Protein AF-A0A537J8B3-F1 (afdb_monomer_lite)

Sequence (345 aa):
MGVGHKLATEMIHRERGYGVILTPDLMMSDGSIAALERYARAGHRVVLSAALRFGEEPLFEHLAAVGIIRQGERLSQAGRPLAVTGRQMVAAGIRSFHSETQRYGWDSSSFTDFPAACWWQVPGEDGIVVHSLSWSPVLVDYAAVGRHDTSTLETWTLDADYIYRNFGNDTGVHVVTDSDEIMLVSWAPLSDRRQRLSRNYLKTLPGVGGWVKGAILRGAVTTGTFDPLKRRIFFLPVRWHSRDLTPAWGETERRAARTLRRYLGDLAPGEAVVGGVRRGGGFGLAALAAFGRIWIVAADLLAHADRVTLRLAQVLRGDRAAAGRLWRRLRTVVKTIRGAEIKGA

Foldseek 3Di:
DDPVVLVVLVVCLVVQHKDFDDDPQKDKAPCQVVLLVVLVVVVQQWEKEADFAFAPVQLVVLCCVLVQDPVPDPCVVVVDDRHHALLRSLLSGVRGGQQLRLLQELQALNNDLADQKHWYDLPPFSKIKIQGLQIRGRIHRSNQQPDQDCVCVVQHDCSACRCCVRQNLDPSYHYAQESRSMDMYGYDHSPPVPDDSDGDVQLNDPPRVLLLSLLLHLLNLLLQRHDLNSLARSLRIHMRHNDDDDVSVVVNNVVVNVSCCVQPVVSYDDDDDPDDDPPPDPVVNVVSNLSSLVSSLVVVCVVCVVVVVVLVVCVVVPPPVSVVVVVVVVVSSVSSSVSHHPPRD

pLDDT: mean 88.9, std 12.29, range [33.19, 98.75]

Radius of gyration: 21.13 Å; chains: 1; bounding box: 59×55×53 Å

Secondary structure (DSSP, 8-state):
--HHHHHHHHHHHHTT-EE----SSEEE-TTHHHHHHHHHHTT-SEEEEE--EEEHHHHHHHHHHTTSS-TT--HHHH-------HHHHHHHHTTSB-HHHHTTBTT-TT--SS-SEEEEEPTTSSEEEEEES-EEEEEEETTS-SS---THHHHS-TTTHHHHHHHTT-TTEEE--BTTT--EEEEE-TTTTPPP----HHHHSTTHHHHHHHHHHHHHHTSS-S-HHHHHHTTS-EEEESSPPPHHHHHHHHHHHHHHHHHHTTTSPSS--SS------HHHHHHHHHHHHHHHHHHHHHHTHHHHHHHHHHHHTT-HHHHHHHHHHHHHHHHHHHT------

Organism: NCBI:txid2569760

Structure (mmCIF, N/CA/C/O backbone):
data_AF-A0A537J8B3-F1
#
_entry.id   AF-A0A537J8B3-F1
#
loop_
_atom_site.group_PDB
_atom_site.id
_atom_site.type_symbol
_atom_site.label_atom_id
_atom_site.label_alt_id
_atom_site.label_comp_id
_atom_site.label_asym_id
_atom_site.label_entity_id
_atom_site.label_seq_id
_atom_site.pdbx_PDB_ins_code
_atom_site.Cartn_x
_atom_site.Cartn_y
_atom_site.Cartn_z
_atom_site.occupancy
_atom_site.B_iso_or_equiv
_atom_site.auth_seq_id
_atom_site.auth_comp_id
_atom_site.auth_asym_id
_atom_site.auth_atom_id
_atom_site.pdbx_PDB_model_num
ATOM 1 N N . MET A 1 1 ? 9.373 -12.741 -2.108 1.00 61.88 1 MET A N 1
ATOM 2 C CA . MET A 1 1 ? 8.814 -13.628 -1.060 1.00 61.88 1 MET A CA 1
ATOM 3 C C . MET A 1 1 ? 9.495 -14.983 -1.153 1.00 61.88 1 MET A C 1
ATOM 5 O O . MET A 1 1 ? 10.206 -15.207 -2.121 1.00 61.88 1 MET A O 1
ATOM 9 N N . GLY A 1 2 ? 9.383 -15.830 -0.128 1.00 70.19 2 GLY A N 1
ATOM 10 C CA . GLY A 1 2 ? 10.111 -17.104 -0.071 1.00 70.19 2 GLY A CA 1
ATOM 11 C C . GLY A 1 2 ? 9.346 -18.283 -0.676 1.00 70.19 2 GLY A C 1
ATOM 12 O O . GLY A 1 2 ? 8.120 -18.243 -0.773 1.00 70.19 2 GLY A O 1
ATOM 13 N N . VAL A 1 3 ? 10.076 -19.363 -0.977 1.00 83.56 3 VAL A N 1
ATOM 14 C CA . VAL A 1 3 ? 9.554 -20.685 -1.390 1.00 83.56 3 VAL A CA 1
ATOM 15 C C . VAL A 1 3 ? 8.392 -21.155 -0.502 1.00 83.56 3 VAL A C 1
ATOM 17 O O . VAL A 1 3 ? 7.432 -21.730 -1.006 1.00 83.56 3 VAL A O 1
ATOM 20 N N . GLY A 1 4 ? 8.422 -20.835 0.797 1.00 87.12 4 GLY A N 1
ATOM 21 C CA . GLY A 1 4 ? 7.353 -21.181 1.737 1.00 87.12 4 GLY A CA 1
ATOM 22 C C . GLY A 1 4 ? 5.977 -20.606 1.380 1.00 87.12 4 GLY A C 1
ATOM 23 O O . GLY A 1 4 ? 4.986 -21.311 1.519 1.00 87.12 4 GLY A O 1
ATOM 24 N N . HIS A 1 5 ? 5.898 -19.378 0.850 1.00 87.31 5 HIS A N 1
ATOM 25 C CA . HIS A 1 5 ? 4.609 -18.811 0.430 1.00 87.31 5 HIS A CA 1
ATOM 26 C C . HIS A 1 5 ? 4.039 -19.563 -0.771 1.00 87.31 5 HIS A C 1
ATOM 28 O O . HIS A 1 5 ? 2.851 -19.863 -0.784 1.00 87.31 5 HIS A O 1
ATOM 34 N N . LYS A 1 6 ? 4.887 -19.913 -1.748 1.00 89.81 6 LYS A N 1
ATOM 35 C CA . LYS A 1 6 ? 4.480 -20.715 -2.907 1.00 89.81 6 LYS A CA 1
ATOM 36 C C . LYS A 1 6 ? 3.923 -22.066 -2.459 1.00 89.81 6 LYS A C 1
ATOM 38 O O . LYS A 1 6 ? 2.767 -22.356 -2.753 1.00 89.81 6 LYS A O 1
ATOM 43 N N . LEU A 1 7 ? 4.686 -22.809 -1.658 1.00 92.06 7 LEU A N 1
ATOM 44 C CA . LEU A 1 7 ? 4.257 -24.106 -1.129 1.00 92.06 7 LEU A CA 1
ATOM 45 C C . LEU A 1 7 ? 2.942 -24.004 -0.345 1.00 92.06 7 LEU A C 1
ATOM 47 O O . LEU A 1 7 ? 2.028 -24.785 -0.587 1.00 92.06 7 LEU A O 1
ATOM 51 N N . ALA A 1 8 ? 2.810 -23.012 0.541 1.00 91.81 8 ALA A N 1
ATOM 52 C CA . ALA A 1 8 ? 1.579 -22.800 1.298 1.00 91.81 8 ALA A CA 1
ATOM 53 C C . ALA A 1 8 ? 0.384 -22.522 0.373 1.00 91.81 8 ALA A C 1
ATOM 55 O O . ALA A 1 8 ? -0.662 -23.148 0.522 1.00 91.81 8 ALA A O 1
ATOM 56 N N . THR A 1 9 ? 0.540 -21.638 -0.620 1.00 92.44 9 THR A N 1
ATOM 57 C CA . THR A 1 9 ? -0.536 -21.340 -1.577 1.00 92.44 9 THR A CA 1
ATOM 58 C C . THR A 1 9 ? -0.944 -22.562 -2.405 1.00 92.44 9 THR A C 1
ATOM 60 O O . THR A 1 9 ? -2.132 -22.771 -2.624 1.00 92.44 9 THR A O 1
ATOM 63 N N . GLU A 1 10 ? 0.012 -23.393 -2.833 1.00 94.12 10 GLU A N 1
ATOM 64 C CA . GLU A 1 10 ? -0.248 -24.624 -3.598 1.00 94.12 10 GLU A CA 1
ATOM 65 C C . GLU A 1 10 ? -0.967 -25.676 -2.745 1.00 94.12 10 GLU A C 1
ATOM 67 O O . GLU A 1 10 ? -1.905 -26.324 -3.211 1.00 94.12 10 GLU A O 1
ATOM 72 N N . MET A 1 11 ? -0.570 -25.818 -1.476 1.00 95.56 11 MET A N 1
ATOM 73 C CA . MET A 1 11 ? -1.240 -26.705 -0.526 1.00 95.56 11 MET A CA 1
ATOM 74 C C . MET A 1 11 ? -2.688 -26.272 -0.296 1.00 95.56 11 MET A C 1
ATOM 76 O O . MET A 1 11 ? -3.593 -27.079 -0.477 1.00 95.56 11 MET A O 1
ATOM 80 N N . ILE A 1 12 ? -2.926 -25.000 0.040 1.00 95.31 12 ILE A N 1
ATOM 81 C CA . ILE A 1 12 ? -4.280 -24.497 0.325 1.00 95.31 12 ILE A CA 1
ATOM 82 C C . ILE A 1 12 ? -5.170 -24.591 -0.920 1.00 95.31 12 ILE A C 1
ATOM 84 O O . ILE A 1 12 ? -6.345 -24.936 -0.803 1.00 95.31 12 ILE A O 1
ATOM 88 N N . HIS A 1 13 ? -4.618 -24.344 -2.114 1.00 95.88 13 HIS A N 1
ATOM 89 C CA . HIS A 1 13 ? -5.345 -24.535 -3.367 1.00 95.88 13 HIS A CA 1
ATOM 90 C C . HIS A 1 13 ? -5.773 -25.982 -3.593 1.00 95.88 13 HIS A C 1
ATOM 92 O O . HIS A 1 13 ? -6.945 -26.224 -3.889 1.00 95.88 13 HIS A O 1
ATOM 98 N N . ARG A 1 14 ? -4.866 -26.945 -3.393 1.00 96.75 14 ARG A N 1
ATOM 99 C CA . ARG A 1 14 ? -5.189 -28.373 -3.505 1.00 96.75 14 ARG A CA 1
ATOM 100 C C . ARG A 1 14 ? -6.296 -28.785 -2.534 1.00 96.75 14 ARG A C 1
ATOM 102 O O . ARG A 1 14 ? -7.205 -29.505 -2.933 1.00 96.75 14 ARG A O 1
ATOM 109 N N . GLU A 1 15 ? -6.244 -28.289 -1.300 1.00 97.06 15 GLU A N 1
ATOM 110 C CA . GLU A 1 15 ? -7.257 -28.571 -0.274 1.00 97.06 15 GLU A CA 1
ATOM 111 C C . GLU A 1 15 ? -8.527 -27.710 -0.413 1.00 97.06 15 GLU A C 1
ATOM 113 O O . GLU A 1 15 ? -9.467 -27.872 0.361 1.00 97.06 15 GLU A O 1
ATOM 118 N N . ARG A 1 16 ? -8.580 -26.793 -1.394 1.00 95.75 16 ARG A N 1
ATOM 119 C CA . ARG A 1 16 ? -9.708 -25.874 -1.629 1.00 95.75 16 ARG A CA 1
ATOM 120 C C . ARG A 1 16 ? -10.090 -25.074 -0.371 1.00 95.75 16 ARG A C 1
ATOM 122 O O . ARG A 1 16 ? -11.267 -24.932 -0.050 1.00 95.75 16 ARG A O 1
ATOM 129 N N . GLY A 1 17 ? -9.088 -24.579 0.354 1.00 94.88 17 GLY A N 1
ATOM 130 C CA . GLY A 1 17 ? -9.275 -23.861 1.616 1.00 94.88 17 GLY A CA 1
ATOM 131 C C . GLY A 1 17 ? -9.274 -22.334 1.493 1.00 94.88 17 GLY A C 1
ATOM 132 O O . GLY A 1 17 ? -8.955 -21.762 0.449 1.00 94.88 17 GLY A O 1
ATOM 133 N N . TYR A 1 18 ? -9.555 -21.669 2.615 1.00 95.50 18 TYR A N 1
ATOM 134 C CA . TYR A 1 18 ? -9.219 -20.258 2.804 1.00 95.50 18 TYR A CA 1
ATOM 135 C C . TYR A 1 18 ? -7.779 -20.127 3.300 1.00 95.50 18 TYR A C 1
ATOM 137 O O . TYR A 1 18 ? -7.338 -20.886 4.162 1.00 95.50 18 TYR A O 1
ATOM 145 N N . GLY A 1 19 ? -7.052 -19.138 2.787 1.00 93.12 19 GLY A N 1
ATOM 146 C CA . GLY A 1 19 ? -5.730 -18.777 3.283 1.00 93.12 19 GLY A CA 1
ATOM 147 C C . GLY A 1 19 ? -5.691 -17.353 3.816 1.00 93.12 19 GLY A C 1
ATOM 148 O O . GLY A 1 19 ? -6.198 -16.427 3.184 1.00 93.12 19 GLY A O 1
ATOM 149 N N . VAL A 1 20 ? -5.033 -17.194 4.961 1.00 88.00 20 VAL A N 1
ATOM 150 C CA . VAL A 1 20 ? -4.638 -15.904 5.533 1.00 88.00 20 VAL A CA 1
ATOM 151 C C . VAL A 1 20 ? -3.124 -15.818 5.422 1.00 88.00 20 VAL A C 1
ATOM 153 O O . VAL A 1 20 ? -2.413 -16.714 5.879 1.00 88.00 20 VAL A O 1
ATOM 156 N N . ILE A 1 21 ? -2.621 -14.770 4.779 1.00 80.06 21 ILE A N 1
ATOM 157 C CA . ILE A 1 21 ? -1.187 -14.621 4.539 1.00 80.06 21 ILE A CA 1
ATOM 158 C C . ILE A 1 21 ? -0.619 -13.710 5.614 1.00 80.06 21 ILE A C 1
ATOM 160 O O . ILE A 1 21 ? -0.966 -12.534 5.702 1.00 80.06 21 ILE A O 1
ATOM 164 N N . LEU A 1 22 ? 0.251 -14.282 6.441 1.00 82.19 22 LEU A N 1
ATOM 165 C CA . LEU A 1 22 ? 0.842 -13.617 7.592 1.00 82.19 22 LEU A CA 1
ATOM 166 C C . LEU A 1 22 ? 2.356 -13.515 7.425 1.00 82.19 22 LEU A C 1
ATOM 168 O O . LEU A 1 22 ? 3.005 -14.394 6.856 1.00 82.19 22 LEU A O 1
ATOM 172 N N . THR A 1 23 ? 2.917 -12.445 7.971 1.00 83.56 23 THR A N 1
ATOM 173 C CA . THR A 1 23 ? 4.356 -12.291 8.196 1.00 83.56 23 THR A CA 1
ATOM 174 C C . THR A 1 23 ? 4.633 -12.381 9.697 1.00 83.56 23 THR A C 1
ATOM 176 O O . THR A 1 23 ? 3.739 -12.068 10.479 1.00 83.56 23 THR A O 1
ATOM 179 N N . PRO A 1 24 ? 5.836 -12.798 10.127 1.00 84.00 24 PRO A N 1
ATOM 180 C CA . PRO A 1 24 ? 6.148 -12.912 11.555 1.00 84.00 24 PRO A CA 1
ATOM 181 C C . PRO A 1 24 ? 6.041 -11.569 12.298 1.00 84.00 24 PRO A C 1
ATOM 183 O O . PRO A 1 24 ? 5.632 -11.542 13.455 1.00 84.00 24 PRO A O 1
ATOM 186 N N . ASP A 1 25 ? 6.335 -10.462 11.614 1.00 89.88 25 ASP A N 1
ATOM 187 C CA . ASP A 1 25 ? 6.341 -9.103 12.170 1.00 89.88 25 ASP A CA 1
ATOM 188 C C . ASP A 1 25 ? 5.028 -8.368 11.872 1.00 89.88 25 ASP A C 1
ATOM 190 O O . ASP A 1 25 ? 4.998 -7.372 11.141 1.00 89.88 25 ASP A O 1
ATOM 194 N N . LEU A 1 26 ? 3.911 -8.928 12.344 1.00 91.69 2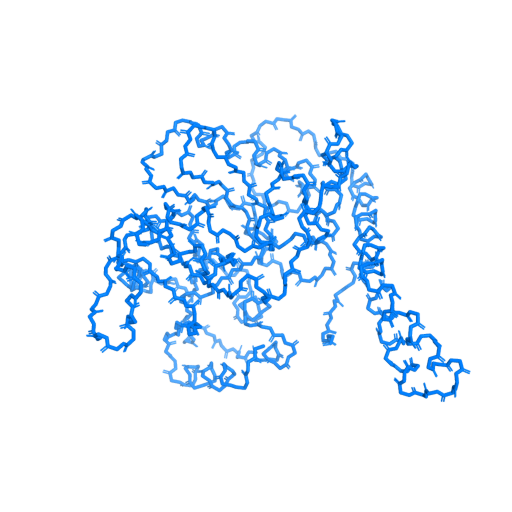6 LEU A N 1
ATOM 195 C CA . LEU A 1 26 ? 2.572 -8.418 12.056 1.00 91.69 26 LEU A CA 1
ATOM 196 C C . LEU A 1 26 ? 1.608 -8.584 13.232 1.00 91.69 26 LEU A C 1
ATOM 198 O O . LEU A 1 26 ? 1.636 -9.572 13.959 1.00 91.69 26 LEU A O 1
ATOM 202 N N . MET A 1 27 ? 0.711 -7.609 13.374 1.00 92.38 27 MET A N 1
ATOM 203 C CA . MET A 1 27 ? -0.385 -7.587 14.336 1.00 92.38 27 MET A CA 1
ATOM 204 C C . MET A 1 27 ? -1.693 -7.227 13.620 1.00 92.38 27 MET A C 1
ATOM 206 O O . MET A 1 27 ? -1.701 -6.396 12.707 1.00 92.38 27 MET A O 1
ATOM 210 N N . MET A 1 28 ? -2.794 -7.859 14.030 1.00 94.25 28 MET A N 1
ATOM 211 C CA . MET A 1 28 ? -4.148 -7.597 13.531 1.00 94.25 28 MET A CA 1
ATOM 212 C C . MET A 1 28 ? -5.040 -7.137 14.673 1.00 94.25 28 MET A C 1
ATOM 214 O O . MET A 1 28 ? -4.929 -7.676 15.776 1.00 94.25 28 MET A O 1
ATOM 218 N N . SER A 1 29 ? -5.913 -6.161 14.423 1.00 95.81 29 SER A N 1
ATOM 219 C CA . SER A 1 29 ? -6.844 -5.686 15.447 1.00 95.81 29 SER A CA 1
ATOM 220 C C . SER A 1 29 ? -7.761 -6.787 15.946 1.00 95.81 29 SER A C 1
ATOM 222 O O . SER A 1 29 ? -8.161 -7.674 15.187 1.00 95.81 29 SER A O 1
ATOM 224 N N . ASP A 1 30 ? -8.126 -6.701 17.221 1.00 95.56 30 ASP A N 1
ATOM 225 C CA . ASP A 1 30 ? -9.156 -7.549 17.796 1.00 95.56 30 ASP A CA 1
ATOM 226 C C . ASP A 1 30 ? -10.441 -7.472 16.956 1.00 95.56 30 ASP A C 1
ATOM 228 O O . ASP A 1 30 ? -10.769 -6.435 16.375 1.00 95.56 30 ASP A O 1
ATOM 232 N N . GLY A 1 31 ? -11.119 -8.609 16.815 1.00 95.06 31 GLY A N 1
ATOM 233 C CA . GLY A 1 31 ? -12.253 -8.770 15.904 1.00 95.06 31 GLY A CA 1
ATOM 234 C C . GLY A 1 31 ? -11.899 -9.005 14.427 1.00 95.06 31 GLY A C 1
ATOM 235 O O . GLY A 1 31 ? -12.790 -9.403 13.674 1.00 95.06 31 GLY A O 1
ATOM 236 N N . SER A 1 32 ? -10.633 -8.868 14.001 1.00 95.81 32 SER A N 1
ATOM 237 C CA . SER A 1 32 ? -10.256 -9.067 12.588 1.00 95.81 32 SER A CA 1
ATOM 238 C C . SER A 1 32 ? -10.585 -10.470 12.081 1.00 95.81 32 SER A C 1
ATOM 240 O O . SER A 1 32 ? -11.166 -10.612 11.012 1.00 95.81 32 SER A O 1
ATOM 242 N N . ILE A 1 33 ? -10.274 -11.522 12.848 1.00 94.88 33 ILE A N 1
AT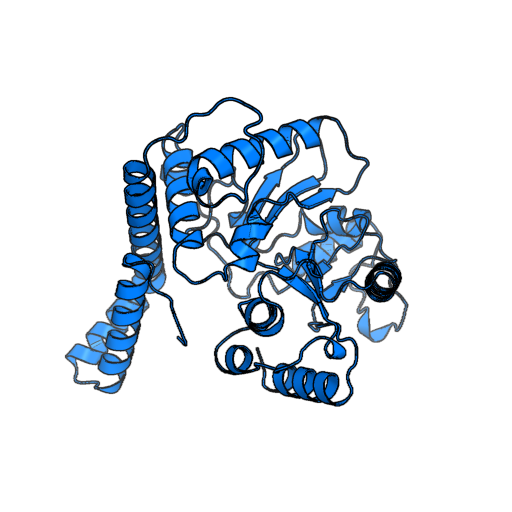OM 243 C CA . ILE A 1 33 ? -10.569 -12.908 12.442 1.00 94.88 33 ILE A CA 1
ATOM 244 C C . ILE A 1 33 ? -12.079 -13.131 12.296 1.00 94.88 33 ILE A C 1
ATOM 246 O O . ILE A 1 33 ? -12.521 -13.719 11.311 1.00 94.88 33 ILE A O 1
ATOM 250 N N . ALA A 1 34 ? -12.880 -12.592 13.219 1.00 96.31 34 ALA A N 1
ATOM 251 C CA . ALA A 1 34 ? -14.335 -12.645 13.118 1.00 96.31 34 ALA A CA 1
ATOM 252 C C . ALA A 1 34 ? -14.849 -11.870 11.891 1.00 96.31 34 ALA A C 1
ATOM 254 O O . ALA A 1 34 ? -15.799 -12.302 11.243 1.00 96.31 34 ALA A O 1
ATOM 255 N N . ALA A 1 35 ? -14.227 -10.739 11.538 1.00 97.25 35 ALA A N 1
ATOM 256 C CA . ALA A 1 35 ? -14.549 -10.009 10.314 1.00 97.25 35 ALA A CA 1
ATOM 257 C C . ALA A 1 35 ? -14.234 -10.831 9.058 1.00 97.25 35 ALA A C 1
ATOM 259 O O . ALA A 1 35 ? -15.088 -10.943 8.180 1.00 97.25 35 ALA A O 1
ATOM 260 N N . LEU A 1 36 ? -13.065 -11.474 9.002 1.00 96.62 36 LEU A N 1
ATOM 261 C CA . LEU A 1 36 ? -12.694 -12.363 7.899 1.00 96.62 36 LEU A CA 1
ATOM 262 C C . LEU A 1 36 ? -13.680 -13.525 7.743 1.00 96.62 36 LEU A C 1
ATOM 264 O O . LEU A 1 36 ? -14.097 -13.816 6.624 1.00 96.62 36 LEU A O 1
ATOM 268 N N . GLU A 1 37 ? -14.113 -14.146 8.843 1.00 97.12 37 GLU A N 1
ATOM 269 C CA . GLU A 1 37 ? -15.138 -15.193 8.800 1.00 97.12 37 GLU A CA 1
ATOM 270 C C . GLU A 1 37 ? -16.463 -14.666 8.227 1.00 97.12 37 GLU A C 1
ATOM 272 O O . GLU A 1 37 ? -17.068 -15.315 7.369 1.00 97.12 37 GLU A O 1
ATOM 277 N N . ARG A 1 38 ? -16.907 -13.470 8.644 1.00 97.75 38 ARG A N 1
ATOM 278 C CA . ARG A 1 38 ? -18.112 -12.842 8.079 1.00 97.75 38 ARG A CA 1
ATOM 279 C C . ARG A 1 38 ? -17.974 -12.616 6.575 1.00 97.75 38 ARG A C 1
ATOM 281 O O . ARG A 1 38 ? -18.902 -12.946 5.841 1.00 97.75 38 ARG A O 1
ATOM 288 N N . TYR A 1 39 ? -16.834 -12.104 6.110 1.00 97.06 39 TYR A N 1
ATOM 289 C CA . TYR A 1 39 ? -16.595 -11.893 4.679 1.00 97.06 39 TYR A CA 1
ATOM 290 C C . TYR A 1 39 ? -16.563 -13.206 3.895 1.00 97.06 39 TYR A C 1
ATOM 292 O O . TYR A 1 39 ? -17.174 -13.286 2.829 1.00 97.06 39 TYR A O 1
ATOM 300 N N . ALA A 1 40 ? -15.936 -14.248 4.443 1.00 96.00 40 ALA A N 1
ATOM 301 C CA . ALA A 1 40 ? -15.942 -15.583 3.853 1.00 96.00 40 ALA A CA 1
ATOM 302 C C . ALA A 1 40 ? -17.373 -16.121 3.693 1.00 96.00 40 ALA A C 1
ATOM 304 O O . ALA A 1 40 ? -17.767 -16.534 2.603 1.00 96.00 40 ALA A O 1
ATOM 305 N N . ARG A 1 41 ? -18.189 -16.046 4.755 1.00 96.44 41 ARG A N 1
ATOM 306 C CA . ARG A 1 41 ? -19.597 -16.486 4.745 1.00 96.44 41 ARG A CA 1
ATOM 307 C C . ARG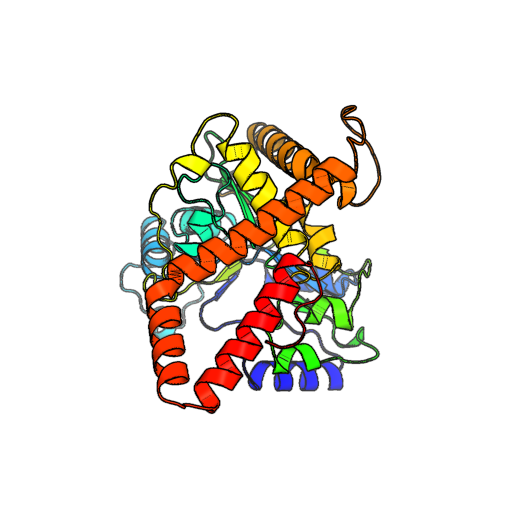 A 1 41 ? -20.474 -15.665 3.800 1.00 96.44 41 ARG A C 1
ATOM 309 O O . ARG A 1 41 ? -21.408 -16.210 3.223 1.00 96.44 41 ARG A O 1
ATOM 316 N N . ALA A 1 42 ? -20.165 -14.383 3.624 1.00 96.00 42 ALA A N 1
ATOM 317 C CA . ALA A 1 42 ? -20.827 -13.509 2.657 1.00 96.00 42 ALA A CA 1
ATOM 318 C C . ALA A 1 42 ? -20.390 -13.767 1.199 1.00 96.00 42 ALA A C 1
ATOM 320 O O . ALA A 1 42 ? -20.904 -13.125 0.285 1.00 96.00 42 ALA A O 1
ATOM 321 N N . GLY A 1 43 ? -19.468 -14.707 0.961 1.00 94.75 43 GLY A N 1
ATOM 322 C CA . GLY A 1 43 ? -19.029 -15.103 -0.376 1.00 94.75 43 GLY A CA 1
ATOM 323 C C . GLY A 1 43 ? -17.928 -14.223 -0.968 1.00 94.75 43 GLY A C 1
ATOM 324 O O . GLY A 1 43 ? -17.658 -14.315 -2.168 1.00 94.75 43 GLY A O 1
ATOM 325 N N . HIS A 1 44 ? -17.271 -13.382 -0.161 1.00 96.12 44 HIS A N 1
ATOM 326 C CA . HIS A 1 44 ? -16.083 -12.670 -0.622 1.00 96.12 44 HIS A CA 1
ATOM 327 C C . HIS A 1 44 ? -14.930 -13.650 -0.830 1.00 96.12 44 HIS A C 1
ATOM 329 O O . HIS A 1 44 ? -14.600 -14.459 0.037 1.00 96.12 44 HIS A O 1
ATOM 335 N N . ARG A 1 45 ? -14.298 -13.543 -1.999 1.00 95.75 45 ARG A N 1
ATOM 336 C CA . ARG A 1 45 ? -13.198 -14.415 -2.424 1.00 95.75 45 ARG A CA 1
ATOM 337 C C . ARG A 1 45 ? -11.849 -13.880 -1.978 1.00 95.75 45 ARG A C 1
ATOM 339 O O . ARG A 1 45 ? -10.924 -14.651 -1.762 1.00 95.75 45 ARG A O 1
ATOM 346 N N . VAL A 1 46 ? -11.720 -12.562 -1.860 1.00 96.50 46 VAL A N 1
ATOM 347 C CA . VAL A 1 46 ? -10.493 -11.912 -1.397 1.00 96.50 46 VAL A CA 1
ATOM 348 C C . VAL A 1 46 ? -10.860 -10.751 -0.487 1.00 96.50 46 VAL A C 1
ATOM 350 O O . VAL A 1 46 ? -11.754 -9.979 -0.821 1.00 96.50 46 VAL A O 1
ATOM 353 N N . VAL A 1 47 ? -10.142 -10.596 0.625 1.00 96.88 47 VAL A N 1
ATOM 354 C CA . VAL A 1 47 ? -10.185 -9.388 1.460 1.00 96.88 47 VAL A CA 1
ATOM 355 C C . VAL A 1 47 ? -8.803 -8.746 1.468 1.00 96.88 47 VAL A C 1
ATOM 357 O O . VAL A 1 47 ? -7.807 -9.398 1.792 1.00 96.88 47 VAL A O 1
ATOM 360 N N . LEU A 1 48 ? -8.742 -7.466 1.103 1.00 96.50 48 LEU A N 1
ATOM 361 C CA . LEU A 1 48 ? -7.518 -6.673 1.032 1.00 96.50 48 LEU A CA 1
ATOM 362 C C . LEU A 1 48 ? -7.515 -5.589 2.109 1.00 96.50 48 LEU A C 1
ATOM 364 O O . LEU A 1 48 ? -8.453 -4.802 2.191 1.00 96.50 48 LEU A O 1
ATOM 368 N N . SER A 1 49 ? -6.429 -5.492 2.875 1.00 96.19 49 SER A N 1
ATOM 369 C CA . SER A 1 49 ? -6.188 -4.388 3.813 1.00 96.19 49 SER A CA 1
ATOM 370 C C . SER A 1 49 ? -4.972 -3.566 3.382 1.00 96.19 49 SER A C 1
ATOM 372 O O . SER A 1 49 ? -4.026 -4.098 2.789 1.00 96.19 49 SER A O 1
ATOM 374 N N . ALA A 1 50 ? -4.999 -2.253 3.622 1.00 96.06 50 ALA A N 1
ATOM 375 C CA . ALA A 1 50 ? -3.898 -1.368 3.254 1.00 96.06 50 ALA A CA 1
ATOM 376 C C . ALA A 1 50 ? -2.627 -1.754 4.026 1.00 96.06 50 ALA A C 1
ATOM 378 O O . ALA A 1 50 ? -2.620 -1.802 5.252 1.00 96.06 50 ALA A O 1
ATOM 379 N N . ALA A 1 51 ? -1.538 -2.017 3.302 1.00 93.12 51 ALA A N 1
ATOM 380 C CA . ALA A 1 51 ? -0.295 -2.516 3.880 1.00 93.12 51 ALA A CA 1
ATOM 381 C C . ALA A 1 51 ? 0.794 -1.443 3.827 1.00 93.12 51 ALA A C 1
ATOM 383 O O . ALA A 1 51 ? 1.484 -1.292 2.813 1.00 93.12 51 ALA A O 1
ATOM 384 N N . LEU A 1 52 ? 0.944 -0.694 4.924 1.00 94.94 52 LEU A N 1
ATOM 385 C CA . LEU A 1 52 ? 2.042 0.256 5.117 1.00 94.94 52 LEU A CA 1
ATOM 386 C C . LEU A 1 52 ? 3.019 -0.266 6.176 1.00 94.94 52 LEU A C 1
ATOM 388 O O . LEU A 1 52 ? 2.633 -0.985 7.095 1.00 94.94 52 LEU A O 1
ATOM 392 N N . ARG A 1 53 ? 4.298 0.106 6.050 1.00 95.12 53 ARG A N 1
ATOM 393 C CA . ARG A 1 53 ? 5.349 -0.333 6.977 1.00 95.12 53 ARG A CA 1
ATOM 394 C C . ARG A 1 53 ? 5.466 0.609 8.174 1.00 95.12 53 ARG A C 1
ATOM 396 O O . ARG A 1 53 ? 5.599 1.826 8.003 1.00 95.12 53 ARG A O 1
ATOM 403 N N . PHE A 1 54 ? 5.512 0.037 9.366 1.00 97.12 54 PHE A N 1
ATOM 404 C CA . PHE A 1 54 ? 5.777 0.739 10.619 1.00 97.12 54 PHE A CA 1
ATOM 405 C C . PHE A 1 54 ? 7.232 0.512 11.062 1.00 97.12 54 PHE A C 1
ATOM 407 O O . PHE A 1 54 ? 7.855 -0.478 10.684 1.00 97.12 54 PHE A O 1
ATOM 414 N N . GLY A 1 55 ? 7.807 1.470 11.782 1.00 97.12 55 GLY A N 1
ATOM 415 C CA . GLY A 1 55 ? 9.098 1.315 12.440 1.00 97.12 55 GLY A CA 1
ATOM 416 C C . GLY A 1 55 ? 8.892 0.552 13.738 1.00 97.12 55 GLY A C 1
ATOM 417 O O . GLY A 1 55 ? 8.048 0.947 14.537 1.00 97.12 55 GLY A O 1
ATOM 418 N N . GLU A 1 56 ? 9.640 -0.526 13.928 1.00 95.38 56 GLU A N 1
ATOM 419 C CA . GLU A 1 56 ? 9.534 -1.400 15.096 1.00 95.38 56 GLU A CA 1
ATOM 420 C C . GLU A 1 56 ? 9.729 -0.621 16.398 1.00 95.38 56 GLU A C 1
ATOM 422 O O . GLU A 1 56 ? 8.841 -0.578 17.245 1.00 95.38 56 GLU A O 1
ATOM 427 N N . GLU A 1 57 ? 10.859 0.068 16.521 1.00 95.12 57 GLU A N 1
ATOM 428 C CA . GLU A 1 57 ? 11.258 0.759 17.740 1.00 95.12 57 GLU A CA 1
ATOM 429 C C . GLU A 1 57 ? 10.199 1.780 18.207 1.00 95.12 57 GLU A C 1
ATOM 431 O O . GLU A 1 57 ? 9.706 1.639 19.330 1.00 95.12 57 GLU A O 1
ATOM 436 N N . PRO A 1 58 ? 9.756 2.749 17.373 1.00 96.06 58 PRO A N 1
ATOM 437 C CA . PRO A 1 58 ? 8.714 3.683 17.788 1.00 96.06 58 PRO A CA 1
ATOM 438 C C . PRO A 1 58 ? 7.347 3.012 17.960 1.00 96.06 58 PRO A C 1
ATOM 440 O O . PRO A 1 58 ? 6.562 3.466 18.786 1.00 96.06 58 PRO A O 1
ATOM 443 N N . LEU A 1 59 ? 7.028 1.944 17.219 1.00 95.56 59 LEU A N 1
ATOM 444 C CA . LEU A 1 59 ? 5.739 1.261 17.361 1.00 95.56 59 LEU A CA 1
ATOM 445 C C . LEU A 1 59 ? 5.587 0.673 18.760 1.00 95.56 59 LEU A C 1
ATOM 447 O O . LEU A 1 59 ? 4.587 0.935 19.429 1.00 95.56 59 LEU A O 1
ATOM 451 N N . PHE A 1 60 ? 6.580 -0.091 19.210 1.00 93.44 60 PHE A N 1
ATOM 452 C CA . PHE A 1 60 ? 6.546 -0.707 20.532 1.00 93.44 60 PHE A CA 1
ATOM 453 C C . PHE A 1 60 ? 6.673 0.335 21.655 1.00 93.44 60 PHE A C 1
ATOM 455 O O . PHE A 1 60 ? 6.032 0.178 22.693 1.00 93.44 60 PHE A O 1
ATOM 462 N N . GLU A 1 61 ? 7.396 1.440 21.440 1.00 94.25 61 GLU A N 1
ATOM 463 C CA . GLU A 1 61 ? 7.391 2.582 22.367 1.00 94.25 61 GLU A CA 1
ATOM 464 C C . GLU A 1 61 ? 5.982 3.177 22.527 1.00 94.25 61 GLU A C 1
ATOM 466 O O . GLU A 1 61 ? 5.491 3.319 23.648 1.00 94.25 61 GLU A O 1
ATOM 471 N N . HIS A 1 62 ? 5.285 3.464 21.424 1.00 95.19 62 HIS A N 1
ATOM 472 C CA . HIS A 1 62 ? 3.945 4.044 21.486 1.00 95.19 62 HIS A CA 1
ATOM 473 C C . HIS A 1 62 ? 2.892 3.063 22.012 1.00 95.19 62 HIS A C 1
ATOM 475 O O . HIS A 1 62 ? 1.998 3.489 22.740 1.00 95.19 62 HIS A O 1
ATOM 481 N N . LEU A 1 63 ? 2.995 1.765 21.699 1.00 93.06 63 LEU A N 1
ATOM 482 C CA . LEU A 1 63 ? 2.137 0.731 22.294 1.00 93.06 63 LEU A CA 1
ATOM 483 C C . LEU A 1 63 ? 2.316 0.666 23.817 1.00 93.06 63 LEU A C 1
ATOM 485 O O . LEU A 1 63 ? 1.332 0.508 24.540 1.00 93.06 63 LEU A O 1
ATOM 489 N N . ALA A 1 64 ? 3.547 0.820 24.312 1.00 92.25 64 ALA A N 1
ATOM 490 C CA . ALA A 1 64 ? 3.805 0.889 25.746 1.00 92.25 64 ALA A CA 1
ATOM 491 C C . ALA A 1 64 ? 3.243 2.180 26.360 1.00 92.25 64 ALA A C 1
ATOM 493 O O . ALA A 1 64 ? 2.598 2.138 27.407 1.00 92.25 64 ALA A O 1
ATOM 494 N N . ALA A 1 65 ? 3.414 3.317 25.679 1.00 90.75 65 ALA A N 1
ATOM 495 C CA . ALA A 1 65 ? 2.919 4.614 26.137 1.00 90.75 65 ALA A CA 1
ATOM 496 C C . ALA A 1 65 ? 1.385 4.671 26.254 1.00 90.75 65 ALA A C 1
ATOM 498 O O . ALA A 1 65 ? 0.865 5.361 27.128 1.00 90.75 65 ALA A O 1
ATOM 499 N N . VAL A 1 66 ? 0.656 3.932 25.409 1.00 87.81 66 VAL A N 1
ATOM 500 C CA . VAL A 1 66 ? -0.812 3.807 25.497 1.00 87.81 66 VAL A CA 1
ATOM 501 C C . VAL A 1 66 ? -1.277 2.626 26.363 1.00 87.81 66 VAL A C 1
ATOM 503 O O . VAL A 1 66 ? -2.465 2.311 26.387 1.00 87.81 66 VAL A O 1
ATOM 506 N N . GLY A 1 67 ? -0.360 1.970 27.083 1.00 88.25 67 GLY A N 1
ATOM 507 C CA . GLY A 1 67 ? -0.669 0.917 28.053 1.00 88.25 67 GLY A CA 1
ATOM 508 C C . GLY A 1 67 ? -1.085 -0.428 27.451 1.00 88.25 67 GLY A C 1
ATOM 509 O O . GLY A 1 67 ? -1.621 -1.267 28.171 1.00 88.25 67 GLY A O 1
ATOM 510 N N . ILE A 1 68 ? -0.852 -0.645 26.153 1.00 89.50 68 ILE A N 1
ATOM 511 C CA . ILE A 1 68 ? -1.207 -1.895 25.458 1.00 89.50 68 ILE A CA 1
ATOM 512 C C . ILE A 1 68 ? -0.214 -3.008 25.790 1.00 89.50 68 ILE A C 1
ATOM 514 O O . ILE A 1 68 ? -0.599 -4.165 25.943 1.00 89.50 68 ILE A O 1
ATOM 518 N N . ILE A 1 69 ? 1.061 -2.652 25.935 1.00 89.88 69 ILE A N 1
ATOM 519 C CA . ILE A 1 69 ? 2.137 -3.562 26.342 1.00 89.88 69 ILE A CA 1
ATOM 520 C C . ILE A 1 69 ? 2.933 -2.935 27.484 1.00 89.88 69 ILE A C 1
ATOM 522 O O . ILE A 1 69 ? 2.891 -1.720 27.681 1.00 89.88 69 ILE A O 1
ATOM 526 N N . ARG A 1 70 ? 3.706 -3.729 28.226 1.00 84.00 70 ARG A N 1
ATOM 527 C CA . ARG A 1 70 ? 4.678 -3.175 29.177 1.00 84.00 70 ARG A CA 1
ATOM 528 C C . ARG A 1 70 ? 6.007 -2.901 28.480 1.00 84.00 70 ARG A C 1
ATOM 530 O O . ARG A 1 70 ? 6.453 -3.660 27.621 1.00 84.00 70 ARG A O 1
ATOM 537 N N . GLN A 1 71 ? 6.675 -1.820 28.874 1.00 77.31 71 GLN A N 1
ATOM 538 C CA . GLN A 1 71 ? 7.999 -1.501 28.345 1.00 77.31 71 GLN A CA 1
ATOM 539 C C . GLN A 1 71 ? 8.994 -2.622 28.693 1.00 77.31 71 GLN A C 1
ATOM 541 O O . GLN A 1 71 ? 9.065 -3.067 29.837 1.00 77.31 71 GLN A O 1
ATOM 546 N N . GLY A 1 72 ? 9.749 -3.091 27.696 1.00 72.88 72 GLY A N 1
ATOM 547 C CA . GLY A 1 72 ? 10.694 -4.202 27.855 1.00 72.88 72 GLY A CA 1
ATOM 548 C C . GLY A 1 72 ? 10.051 -5.594 27.920 1.00 72.88 72 GLY A C 1
ATOM 549 O O . GLY A 1 72 ? 10.765 -6.582 28.092 1.00 72.88 72 GLY A O 1
ATOM 550 N N . GLU A 1 73 ? 8.728 -5.703 27.768 1.00 73.81 73 GLU A N 1
ATOM 551 C CA . GLU A 1 73 ? 8.035 -6.989 27.751 1.00 73.81 73 GLU A CA 1
ATOM 552 C C . GLU A 1 73 ? 8.379 -7.787 26.491 1.00 73.81 73 GLU A C 1
ATOM 554 O O . GLU A 1 73 ? 8.158 -7.353 25.360 1.00 73.81 73 GLU A O 1
ATOM 559 N N . ARG A 1 74 ? 8.893 -9.004 26.685 1.00 71.12 74 ARG A N 1
ATOM 560 C CA . ARG A 1 74 ? 9.066 -9.982 25.609 1.00 71.12 74 ARG A CA 1
ATOM 561 C C . ARG A 1 74 ? 7.767 -10.759 25.437 1.00 71.12 74 ARG A C 1
ATOM 563 O O . ARG A 1 74 ? 7.611 -11.838 26.007 1.00 71.12 74 ARG A O 1
ATOM 570 N N . LEU A 1 75 ? 6.842 -10.208 24.650 1.00 69.06 75 LEU A N 1
ATOM 571 C CA . LEU A 1 75 ? 5.507 -10.784 24.415 1.00 69.06 75 LEU A CA 1
ATOM 572 C C . LEU A 1 75 ? 5.554 -12.275 24.033 1.00 69.06 75 LEU A C 1
ATOM 574 O O . LEU A 1 75 ? 4.737 -13.063 24.506 1.00 69.06 75 LEU A O 1
ATOM 578 N N . SER A 1 76 ? 6.559 -12.683 23.251 1.00 65.56 76 SER A N 1
ATOM 579 C CA . SER A 1 76 ? 6.758 -14.073 22.821 1.00 65.56 76 SER A CA 1
ATOM 580 C C . SER A 1 76 ? 7.064 -15.055 23.958 1.00 65.56 76 SER A C 1
ATOM 582 O O . SER A 1 76 ? 6.835 -16.249 23.797 1.00 65.56 76 SER A O 1
ATOM 584 N N . GLN A 1 77 ? 7.560 -14.584 25.106 1.00 69.38 77 GLN A N 1
ATOM 585 C CA . GLN A 1 77 ? 7.901 -15.430 26.256 1.00 69.38 77 GLN A CA 1
ATOM 586 C C . GLN A 1 77 ? 6.770 -15.522 27.283 1.00 69.38 77 GLN A C 1
ATOM 588 O O . GLN A 1 77 ? 6.732 -16.467 28.065 1.00 69.38 77 GLN A O 1
ATOM 593 N N . ALA A 1 78 ? 5.850 -14.555 27.289 1.00 68.00 78 ALA A N 1
ATOM 594 C CA . ALA A 1 78 ? 4.760 -14.515 28.257 1.00 68.00 78 ALA A CA 1
ATOM 595 C C . ALA A 1 78 ? 3.588 -15.438 27.878 1.00 68.00 78 ALA A C 1
ATOM 597 O O . ALA A 1 78 ? 2.818 -15.820 28.754 1.00 68.00 78 ALA A O 1
ATOM 598 N N . GLY A 1 79 ? 3.418 -15.765 26.587 1.00 70.69 79 GLY A N 1
ATOM 599 C CA . GLY A 1 79 ? 2.294 -16.578 26.097 1.00 70.69 79 GLY A CA 1
ATOM 600 C C . GLY A 1 79 ? 0.912 -15.959 26.362 1.00 70.69 79 GLY A C 1
ATOM 601 O O . GLY A 1 79 ? -0.098 -16.658 26.317 1.00 70.69 79 GLY A O 1
ATOM 602 N N . ARG A 1 80 ? 0.855 -14.660 26.682 1.00 75.00 80 ARG A N 1
ATOM 603 C CA . ARG A 1 80 ? -0.381 -13.959 27.041 1.00 75.00 80 ARG A CA 1
ATOM 604 C C . ARG A 1 80 ? -1.056 -13.410 25.783 1.00 75.00 80 ARG A C 1
ATOM 606 O O . ARG A 1 80 ? -0.370 -12.788 24.971 1.00 75.00 80 ARG A O 1
ATOM 613 N N . PRO A 1 81 ? -2.380 -13.583 25.631 1.00 80.19 81 PRO A N 1
ATOM 614 C CA . PRO A 1 81 ? -3.123 -12.938 24.558 1.00 80.19 81 PRO A CA 1
ATOM 615 C C . PRO A 1 81 ? -2.965 -11.417 24.617 1.00 80.19 81 PRO A C 1
ATOM 617 O O . PRO A 1 81 ? -3.116 -10.817 25.683 1.00 80.19 81 PRO A O 1
ATOM 620 N N . LEU A 1 82 ? -2.689 -10.804 23.467 1.00 85.88 82 LEU A N 1
ATOM 621 C CA . LEU A 1 82 ? -2.701 -9.357 23.293 1.00 85.88 82 LEU A CA 1
ATOM 622 C C . LEU A 1 82 ? -4.002 -8.966 22.588 1.00 85.88 82 LEU A C 1
ATOM 624 O O . LEU A 1 82 ? -4.186 -9.288 21.417 1.00 85.88 82 LEU A O 1
ATOM 628 N N . ALA A 1 83 ? -4.894 -8.284 23.303 1.00 89.69 83 ALA A N 1
ATOM 629 C CA . ALA A 1 83 ? -6.112 -7.715 22.736 1.00 89.69 83 ALA A CA 1
ATOM 630 C C . ALA A 1 83 ? -5.905 -6.217 22.502 1.00 89.69 83 ALA A C 1
ATOM 632 O O . ALA A 1 83 ? -5.547 -5.480 23.420 1.00 89.69 83 ALA A O 1
ATOM 633 N N . VAL A 1 84 ? -6.103 -5.776 21.264 1.00 93.69 84 VAL A N 1
ATOM 634 C CA . VAL A 1 84 ? -5.840 -4.397 20.849 1.00 93.69 84 VAL A CA 1
ATOM 635 C C . VAL A 1 84 ? -6.779 -4.029 19.707 1.00 93.69 84 VAL A C 1
ATOM 637 O O . VAL A 1 84 ? -6.822 -4.696 18.676 1.00 93.69 84 VAL A O 1
ATOM 640 N N . THR A 1 85 ? -7.565 -2.975 19.890 1.00 95.62 85 THR A N 1
ATOM 641 C CA . THR A 1 85 ? -8.558 -2.540 18.901 1.00 95.62 85 THR A CA 1
ATOM 642 C C . THR A 1 85 ? -7.901 -1.825 17.722 1.00 95.62 85 THR A C 1
ATOM 644 O O . THR A 1 85 ? -6.773 -1.335 17.822 1.00 95.62 85 THR A O 1
ATOM 647 N N . GLY A 1 86 ? -8.627 -1.695 16.607 1.00 96.31 86 GLY A N 1
ATOM 648 C CA . GLY A 1 86 ? -8.163 -0.928 15.447 1.00 96.31 86 GLY A CA 1
ATOM 649 C C . GLY A 1 86 ? -7.767 0.501 15.815 1.00 96.31 86 GLY A C 1
ATOM 650 O O . GLY A 1 86 ? -6.689 0.964 15.452 1.00 96.31 86 GLY A O 1
ATOM 651 N N . ARG A 1 87 ? -8.564 1.160 16.659 1.00 96.25 87 ARG A N 1
ATOM 652 C CA . ARG A 1 87 ? -8.289 2.519 17.146 1.00 96.25 87 ARG A CA 1
ATOM 653 C C . ARG A 1 87 ? -7.018 2.623 17.975 1.00 96.25 87 ARG A C 1
ATOM 655 O O . ARG A 1 87 ? -6.245 3.564 17.797 1.00 96.25 87 ARG A O 1
ATOM 662 N N . GLN A 1 88 ? -6.781 1.655 18.861 1.00 95.88 88 GLN A N 1
ATOM 663 C CA . GLN A 1 88 ? -5.550 1.591 19.655 1.00 95.88 88 GLN A CA 1
ATOM 664 C C . GLN A 1 88 ? -4.329 1.357 18.756 1.00 95.88 88 GLN A C 1
ATOM 666 O O . GLN A 1 88 ? -3.302 2.018 18.931 1.00 95.88 88 GLN A O 1
ATOM 671 N N . MET A 1 89 ? -4.452 0.489 17.744 1.00 95.75 89 MET A N 1
ATOM 672 C CA . MET A 1 89 ? -3.398 0.296 16.743 1.00 95.75 89 MET A CA 1
ATOM 673 C C . MET A 1 89 ? -3.123 1.552 15.940 1.00 95.75 89 MET A C 1
ATOM 675 O O . MET A 1 89 ? -1.962 1.876 15.723 1.00 95.75 89 MET A O 1
ATOM 679 N N . VAL A 1 90 ? -4.157 2.268 15.498 1.00 96.69 90 VAL A N 1
ATOM 680 C CA . VAL A 1 90 ? -3.976 3.520 14.760 1.00 96.69 90 VAL A CA 1
ATOM 681 C C . VAL A 1 90 ? -3.297 4.557 15.646 1.00 96.69 90 VAL A C 1
ATOM 683 O O . VAL A 1 90 ? -2.329 5.173 15.200 1.00 96.69 90 VAL A O 1
ATOM 686 N N . ALA A 1 91 ? -3.740 4.710 16.899 1.00 95.00 91 ALA A N 1
ATOM 687 C CA . ALA A 1 91 ? -3.141 5.641 17.849 1.00 95.00 91 ALA A CA 1
ATOM 688 C C . ALA A 1 91 ? -1.631 5.397 17.999 1.00 95.00 91 ALA A C 1
ATOM 690 O O . ALA A 1 91 ? -0.845 6.339 17.917 1.00 95.00 91 ALA A O 1
ATOM 691 N N . ALA A 1 92 ? -1.199 4.146 18.170 1.00 95.00 92 ALA A N 1
ATOM 692 C CA . ALA A 1 92 ? 0.227 3.828 18.239 1.00 95.00 92 ALA A CA 1
ATOM 693 C C . ALA A 1 92 ? 0.925 3.918 16.867 1.00 95.00 92 ALA A C 1
ATOM 695 O O . ALA A 1 92 ? 2.048 4.411 16.752 1.00 95.00 92 ALA A O 1
ATOM 696 N N . GLY A 1 93 ? 0.259 3.459 15.812 1.00 94.75 93 GLY A N 1
ATOM 697 C CA . GLY A 1 93 ? 0.833 3.220 14.496 1.00 94.75 93 GLY A CA 1
ATOM 698 C C . GLY A 1 93 ? 1.140 4.484 13.700 1.00 94.75 93 GLY A C 1
ATOM 699 O O . GLY A 1 93 ? 2.240 4.598 13.163 1.00 94.75 93 GLY A O 1
ATOM 700 N N . ILE A 1 94 ? 0.224 5.455 13.607 1.00 94.69 94 ILE A N 1
ATOM 701 C CA . ILE A 1 94 ? 0.414 6.617 12.706 1.00 94.69 94 ILE A CA 1
ATOM 702 C C . ILE A 1 94 ? 1.616 7.490 13.097 1.00 94.69 94 ILE A C 1
ATOM 704 O O . ILE A 1 94 ? 2.225 8.135 12.246 1.00 94.69 94 ILE A O 1
ATOM 708 N N . ARG A 1 95 ? 2.001 7.465 14.380 1.00 92.81 95 ARG A N 1
ATOM 709 C CA . ARG A 1 95 ? 3.200 8.131 14.920 1.00 92.81 95 ARG A CA 1
ATOM 710 C C . ARG A 1 95 ? 4.476 7.301 14.772 1.00 92.81 95 ARG A C 1
ATOM 712 O O . ARG A 1 95 ? 5.573 7.796 15.008 1.00 92.81 95 ARG A O 1
ATOM 719 N N . SER A 1 96 ? 4.333 6.057 14.336 1.00 97.00 96 SER A N 1
ATOM 720 C CA . SER A 1 96 ? 5.384 5.044 14.282 1.00 97.00 96 SER A CA 1
ATOM 721 C C . SER A 1 96 ? 5.701 4.626 12.855 1.00 97.00 96 SER A C 1
ATOM 723 O O . SER A 1 96 ? 6.159 3.515 12.612 1.00 97.00 96 SER A O 1
ATOM 725 N N . PHE A 1 97 ? 5.436 5.479 11.866 1.00 97.25 97 PHE A N 1
ATOM 726 C CA . PHE A 1 97 ? 5.719 5.132 10.481 1.00 97.25 97 PHE A CA 1
ATOM 727 C C . PHE A 1 97 ? 7.201 4.894 10.228 1.00 97.25 97 PHE A C 1
ATOM 729 O O . PHE A 1 97 ? 8.060 5.695 10.603 1.00 97.25 97 PHE A O 1
ATOM 736 N N . HIS A 1 98 ? 7.493 3.824 9.485 1.00 97.44 98 HIS A N 1
ATOM 737 C CA . HIS A 1 98 ? 8.819 3.630 8.926 1.00 97.44 98 HIS A CA 1
ATOM 738 C C . HIS A 1 98 ? 9.153 4.799 7.988 1.00 97.44 98 HIS A C 1
ATOM 740 O O . HIS A 1 98 ? 8.263 5.393 7.372 1.00 97.44 98 HIS A O 1
ATOM 746 N N . SER A 1 99 ? 10.441 5.112 7.831 1.00 96.31 99 SER A N 1
ATOM 747 C CA . SER A 1 99 ? 10.906 6.199 6.954 1.00 96.31 99 SER A CA 1
ATOM 748 C C . SER A 1 99 ? 10.361 6.106 5.519 1.00 96.31 99 SER A C 1
ATOM 750 O O . SER A 1 99 ? 10.125 7.122 4.876 1.00 96.31 99 SER A O 1
ATOM 752 N N . GLU A 1 100 ? 10.101 4.898 5.023 1.00 95.56 100 GLU A N 1
ATOM 753 C CA . GLU A 1 100 ? 9.390 4.665 3.762 1.00 95.56 100 GLU A CA 1
ATOM 754 C C . GLU A 1 100 ? 7.961 5.229 3.783 1.00 95.56 100 GLU A C 1
ATOM 756 O O . GLU A 1 100 ? 7.606 6.048 2.936 1.00 95.56 100 GLU A O 1
ATOM 761 N N . THR A 1 101 ? 7.167 4.855 4.784 1.00 96.94 101 THR A N 1
ATOM 762 C CA . THR A 1 101 ? 5.767 5.269 4.919 1.00 96.94 101 THR A CA 1
ATOM 763 C C . THR A 1 101 ? 5.623 6.764 5.192 1.00 96.94 101 THR A C 1
ATOM 765 O O . THR A 1 101 ? 4.721 7.405 4.652 1.00 96.94 101 THR A O 1
ATOM 768 N N . GLN A 1 102 ? 6.551 7.364 5.942 1.00 96.94 102 GLN A N 1
ATOM 769 C CA . GLN A 1 102 ? 6.577 8.816 6.165 1.00 96.94 102 GLN A CA 1
ATOM 770 C C . GLN A 1 102 ? 6.691 9.612 4.851 1.00 96.94 102 GLN A C 1
ATOM 772 O O . GLN A 1 102 ? 6.138 10.707 4.722 1.00 96.94 102 GLN A O 1
ATOM 777 N N . ARG A 1 103 ? 7.367 9.054 3.837 1.00 96.75 103 ARG A N 1
ATOM 778 C CA . ARG A 1 103 ? 7.508 9.676 2.510 1.00 96.75 103 ARG A CA 1
ATOM 779 C C . ARG A 1 103 ? 6.261 9.530 1.632 1.00 96.75 103 ARG A C 1
ATOM 781 O O . ARG A 1 103 ? 6.218 10.149 0.570 1.00 96.75 103 ARG A O 1
ATOM 788 N N . TYR A 1 104 ? 5.256 8.753 2.039 1.00 97.69 104 TYR A N 1
ATOM 789 C CA . TYR A 1 104 ? 3.970 8.658 1.334 1.00 97.69 104 TYR A CA 1
ATOM 790 C C . TYR A 1 104 ? 2.998 9.791 1.693 1.00 97.69 104 TYR A C 1
ATOM 792 O O . TYR A 1 104 ? 2.002 9.981 0.995 1.00 97.69 104 TYR A O 1
ATOM 800 N N . GLY A 1 105 ? 3.287 10.587 2.727 1.00 97.38 105 GLY A N 1
ATOM 801 C CA . GLY A 1 105 ? 2.438 11.714 3.107 1.00 97.38 105 GLY A CA 1
ATOM 802 C C . GLY A 1 105 ? 2.428 12.778 2.023 1.00 97.38 105 GLY A C 1
ATOM 803 O O . GLY A 1 105 ? 3.481 13.315 1.684 1.00 97.38 105 GLY A O 1
ATOM 804 N N . TRP A 1 106 ? 1.258 13.115 1.482 1.00 96.88 106 TRP A N 1
ATOM 805 C CA . TRP A 1 106 ? 1.163 14.056 0.364 1.00 96.88 106 TRP A CA 1
ATOM 806 C C . TRP A 1 106 ? 1.766 15.419 0.707 1.00 96.88 106 TRP A C 1
ATOM 808 O O . TRP A 1 106 ? 2.425 16.035 -0.129 1.00 96.88 106 TRP A O 1
ATOM 818 N N . ASP A 1 107 ? 1.586 15.870 1.946 1.00 94.00 107 ASP A N 1
ATOM 819 C CA . ASP A 1 107 ? 2.122 17.135 2.455 1.00 94.00 107 ASP A CA 1
ATOM 820 C C . ASP A 1 107 ? 3.559 17.004 3.010 1.00 94.00 107 ASP A C 1
ATOM 822 O O . ASP A 1 107 ? 4.145 17.986 3.462 1.00 94.00 107 ASP A O 1
ATOM 826 N N . SER A 1 108 ? 4.169 15.815 2.923 1.00 93.44 108 SER A N 1
ATOM 827 C CA . SER A 1 108 ? 5.539 15.569 3.376 1.00 93.44 108 SER A CA 1
ATOM 828 C C . SER A 1 108 ? 6.562 16.347 2.551 1.00 93.44 108 SER A C 1
ATOM 830 O O . SER A 1 108 ? 6.537 16.371 1.315 1.00 93.44 108 SER A O 1
ATOM 832 N N . SER A 1 109 ? 7.539 16.926 3.247 1.00 92.81 109 SER A N 1
ATOM 833 C CA . SER A 1 109 ? 8.665 17.628 2.631 1.00 92.81 109 SER A CA 1
ATOM 834 C C . SER A 1 109 ? 9.652 16.690 1.927 1.00 92.81 109 SER A C 1
ATOM 836 O O . SER A 1 109 ? 10.471 17.145 1.128 1.00 92.81 109 SER A O 1
ATOM 838 N N . SER A 1 110 ? 9.559 15.386 2.194 1.00 94.25 110 SER A N 1
ATOM 839 C CA . SER A 1 110 ? 10.426 14.335 1.655 1.00 94.25 110 SER A CA 1
ATOM 840 C C . SER A 1 110 ? 9.663 13.330 0.785 1.00 94.25 110 SER A C 1
ATOM 842 O O . SER A 1 110 ? 10.117 12.192 0.621 1.00 94.25 110 SER A O 1
ATOM 844 N N . PHE A 1 111 ? 8.524 13.753 0.206 1.00 96.44 111 PHE A N 1
ATOM 845 C CA . PHE A 1 111 ? 7.646 12.898 -0.599 1.00 96.44 111 PHE A CA 1
ATOM 846 C C . PHE A 1 111 ? 8.435 11.994 -1.550 1.00 96.44 111 PHE A C 1
ATOM 848 O O . PHE A 1 111 ? 9.414 12.422 -2.175 1.00 96.44 111 PHE A O 1
ATOM 855 N N . THR A 1 112 ? 8.024 10.735 -1.633 1.00 94.88 112 THR A N 1
ATOM 856 C CA . THR A 1 112 ? 8.749 9.687 -2.352 1.00 94.88 112 THR A CA 1
ATOM 857 C C . THR A 1 112 ? 8.915 9.982 -3.847 1.00 94.88 112 THR A C 1
ATOM 859 O O . THR A 1 112 ? 8.230 10.822 -4.438 1.00 94.88 112 THR A O 1
ATOM 862 N N . ASP A 1 113 ? 9.891 9.321 -4.459 1.00 93.62 113 ASP A N 1
ATOM 863 C CA . ASP A 1 113 ? 10.087 9.314 -5.908 1.00 93.62 113 ASP A CA 1
ATOM 864 C C . ASP A 1 113 ? 9.321 8.168 -6.572 1.00 93.62 113 ASP A C 1
ATOM 866 O O . ASP A 1 113 ? 9.175 8.189 -7.780 1.00 93.62 113 ASP A O 1
ATOM 870 N N . PHE A 1 114 ? 8.786 7.210 -5.806 1.00 93.31 114 PHE A N 1
ATOM 871 C CA . PHE A 1 114 ? 7.956 6.114 -6.309 1.00 93.31 114 PHE A CA 1
ATOM 872 C C . PHE A 1 114 ? 6.860 5.769 -5.278 1.00 93.31 114 PHE A C 1
ATOM 874 O O . PHE A 1 114 ? 7.108 4.995 -4.351 1.00 93.31 114 PHE A O 1
ATOM 881 N N . PRO A 1 115 ? 5.673 6.400 -5.346 1.00 94.69 115 PRO A N 1
A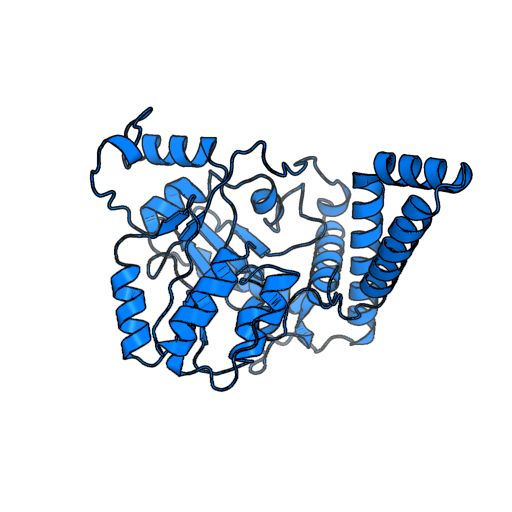TOM 882 C CA . PRO A 1 115 ? 4.608 6.179 -4.370 1.00 94.69 115 PRO A CA 1
ATOM 883 C C . PRO A 1 115 ? 3.906 4.837 -4.562 1.00 94.69 115 PRO A C 1
ATOM 885 O O . PRO A 1 115 ? 3.237 4.621 -5.567 1.00 94.69 115 PRO A O 1
ATOM 888 N N . ALA A 1 116 ? 4.019 3.970 -3.551 1.00 94.38 116 ALA A N 1
ATOM 889 C CA . ALA A 1 116 ? 3.172 2.787 -3.377 1.00 94.38 116 ALA A CA 1
ATOM 890 C C . ALA A 1 116 ? 1.919 3.081 -2.529 1.00 94.38 116 ALA A C 1
ATOM 892 O O . ALA A 1 116 ? 1.027 2.246 -2.429 1.00 94.38 116 ALA A O 1
ATOM 893 N N . ALA A 1 117 ? 1.840 4.269 -1.932 1.00 97.25 117 ALA A N 1
ATOM 894 C CA . ALA A 1 117 ? 0.656 4.810 -1.283 1.00 97.25 117 ALA A CA 1
ATOM 895 C C . ALA A 1 117 ? 0.734 6.343 -1.259 1.00 97.25 117 ALA A C 1
ATOM 897 O O . ALA A 1 117 ? 1.790 6.936 -1.506 1.00 97.25 117 ALA A O 1
ATOM 898 N N . CYS A 1 118 ? -0.387 6.985 -0.957 1.00 98.38 118 CYS A N 1
ATOM 899 C CA . CYS A 1 118 ? -0.483 8.396 -0.611 1.00 98.38 118 CYS A CA 1
ATOM 900 C C . CYS A 1 118 ? -1.384 8.532 0.613 1.00 98.38 118 CYS A C 1
ATOM 902 O O . CYS A 1 118 ? -2.439 7.901 0.660 1.00 98.38 118 CYS A O 1
ATOM 904 N N . TRP A 1 119 ? -0.998 9.361 1.578 1.00 98.44 119 TRP A N 1
ATOM 905 C CA . TRP A 1 119 ? -1.855 9.645 2.726 1.00 98.44 119 TRP A CA 1
ATOM 906 C C . TRP A 1 119 ? -1.919 11.131 3.071 1.00 98.44 119 TRP A C 1
ATOM 908 O O . TRP A 1 119 ? -1.007 11.905 2.763 1.00 98.44 119 TRP A O 1
ATOM 918 N N . TRP A 1 120 ? -3.022 11.518 3.708 1.00 98.44 120 TRP A N 1
ATOM 919 C CA . TRP A 1 120 ? -3.299 12.869 4.184 1.00 98.44 120 TRP A CA 1
ATOM 920 C C . TRP A 1 120 ? -3.656 12.815 5.663 1.00 98.44 120 TRP A C 1
ATOM 922 O O . TRP A 1 120 ? -4.549 12.063 6.048 1.00 98.44 120 TRP A O 1
ATOM 932 N N . GLN A 1 121 ? -2.981 13.631 6.474 1.00 97.88 121 GLN A N 1
ATOM 933 C CA . GLN A 1 121 ? -3.390 13.856 7.858 1.00 97.88 121 GLN A CA 1
ATOM 934 C C . GLN A 1 121 ? -4.749 14.553 7.875 1.00 97.88 121 GLN A C 1
ATOM 936 O O . GLN A 1 121 ? -4.941 15.537 7.153 1.00 97.88 121 GLN A O 1
ATOM 941 N N . VAL A 1 122 ? -5.664 14.066 8.709 1.00 98.12 122 VAL A N 1
ATOM 942 C CA . VAL A 1 122 ? -6.934 14.750 8.958 1.00 98.12 122 VAL A CA 1
ATOM 943 C C . VAL A 1 122 ? -6.682 15.879 9.972 1.00 98.12 122 VAL A C 1
ATOM 945 O O . VAL A 1 122 ? -6.160 15.614 11.057 1.00 98.12 122 VAL A O 1
ATOM 948 N N . PRO A 1 123 ? -6.972 17.152 9.640 1.00 96.88 123 PRO A N 1
ATOM 949 C CA . PRO A 1 123 ? -6.676 18.274 10.531 1.00 96.88 123 PRO A CA 1
ATOM 950 C C . PRO A 1 123 ? -7.405 18.169 11.875 1.00 96.88 123 PRO A C 1
ATOM 952 O O . PRO A 1 123 ? -8.615 17.978 11.898 1.00 96.88 123 PRO A O 1
ATOM 955 N N . GLY A 1 124 ? -6.672 18.343 12.980 1.00 95.06 124 GLY A N 1
ATOM 956 C CA . GLY A 1 124 ? -7.227 18.282 14.340 1.00 95.06 124 GLY A CA 1
ATOM 957 C C . GLY A 1 124 ? -7.513 16.868 14.862 1.00 95.06 124 GLY A C 1
ATOM 958 O O . GLY A 1 124 ? -7.926 16.723 16.010 1.00 95.06 124 GLY A O 1
ATOM 959 N N . GLU A 1 125 ? -7.254 15.837 14.057 1.00 95.19 125 GLU A N 1
ATOM 960 C CA . GLU A 1 125 ? -7.573 14.447 14.376 1.00 95.19 125 GLU A CA 1
ATOM 961 C C . GLU A 1 125 ? -6.317 13.579 14.496 1.00 95.19 125 GLU A C 1
ATOM 963 O O . GLU A 1 125 ? -5.304 13.801 13.825 1.00 95.19 125 GLU A O 1
ATOM 968 N N . ASP A 1 126 ? -6.429 12.515 15.290 1.00 93.12 126 ASP A N 1
ATOM 969 C CA . ASP A 1 126 ? -5.463 11.416 15.334 1.00 93.12 126 ASP A CA 1
ATOM 970 C C . ASP A 1 126 ? -5.844 10.357 14.290 1.00 93.12 126 ASP A C 1
ATOM 972 O O . ASP A 1 126 ? -6.287 9.246 14.616 1.00 93.12 126 ASP A O 1
ATOM 976 N N . GLY A 1 127 ? -5.712 10.732 13.017 1.00 97.38 127 GLY A N 1
ATOM 977 C CA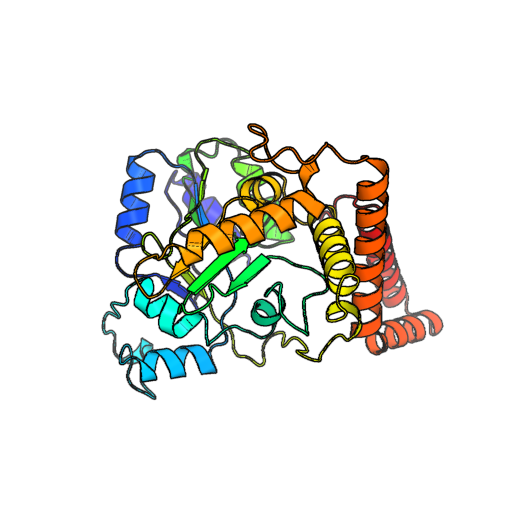 . GLY A 1 127 ? -6.018 9.846 11.907 1.00 97.38 127 GLY A CA 1
ATOM 978 C C . GLY A 1 127 ? -5.615 10.373 10.535 1.00 97.38 127 GLY A C 1
ATOM 979 O O . GLY A 1 127 ? -5.310 11.554 10.343 1.00 97.38 127 GLY A O 1
ATOM 980 N N . ILE A 1 128 ? -5.603 9.459 9.570 1.00 98.44 128 ILE A N 1
ATOM 981 C CA . ILE A 1 128 ? -5.214 9.726 8.188 1.00 98.44 128 ILE A CA 1
ATOM 982 C C . ILE A 1 128 ? -6.200 9.103 7.197 1.00 98.44 128 ILE A C 1
ATOM 984 O O . ILE A 1 128 ? -6.796 8.057 7.456 1.00 98.44 128 ILE A O 1
ATOM 988 N N . VAL A 1 129 ? -6.306 9.724 6.023 1.00 98.75 129 VAL A N 1
ATOM 989 C CA . VAL A 1 129 ? -6.919 9.119 4.833 1.00 98.75 129 VAL A CA 1
ATOM 990 C C . VAL A 1 129 ? -5.807 8.537 3.969 1.00 98.75 129 VAL A C 1
ATOM 992 O O . VAL A 1 129 ? -4.893 9.267 3.577 1.00 98.75 129 VAL A O 1
ATOM 995 N N . VAL A 1 130 ? -5.884 7.245 3.658 1.00 98.38 130 VAL A N 1
ATOM 996 C CA . VAL A 1 130 ? -4.894 6.505 2.864 1.00 98.38 130 VAL A CA 1
ATOM 997 C C . VAL A 1 130 ? -5.493 6.080 1.529 1.00 98.38 130 VAL A C 1
ATOM 999 O O . VAL A 1 130 ? -6.607 5.576 1.461 1.00 98.38 130 VAL A O 1
ATOM 1002 N N . HIS A 1 131 ? -4.710 6.226 0.468 1.00 98.38 131 HIS A N 1
ATOM 1003 C CA . HIS A 1 131 ? -4.930 5.603 -0.831 1.00 98.38 131 HIS A CA 1
ATOM 1004 C C . HIS A 1 131 ? -3.720 4.717 -1.133 1.00 98.38 131 HIS A C 1
ATOM 1006 O O . HIS A 1 131 ? -2.589 5.210 -1.142 1.00 98.38 131 HIS A O 1
ATOM 1012 N N . SER A 1 132 ? -3.927 3.413 -1.344 1.00 96.31 132 SER A N 1
ATOM 1013 C CA . SER A 1 132 ? -2.828 2.439 -1.403 1.00 96.31 132 SER A CA 1
ATOM 1014 C C . SER A 1 132 ? -2.744 1.685 -2.730 1.00 96.31 132 SER A C 1
ATOM 1016 O O . SER A 1 132 ? -3.749 1.333 -3.342 1.00 96.31 132 SER A O 1
ATOM 1018 N N . LEU A 1 133 ? -1.519 1.424 -3.179 1.00 95.00 133 LEU A N 1
ATOM 1019 C CA . LEU A 1 133 ? -1.168 0.425 -4.198 1.00 95.00 133 LEU A CA 1
ATOM 1020 C C . LEU A 1 133 ? -0.473 -0.792 -3.550 1.00 95.00 133 LEU A C 1
ATOM 1022 O O . LEU A 1 133 ? -0.132 -1.765 -4.225 1.00 95.00 133 LEU A O 1
ATOM 1026 N N . SER A 1 134 ? -0.258 -0.739 -2.237 1.00 93.12 134 SER A N 1
ATOM 1027 C CA . SER A 1 134 ? 0.293 -1.802 -1.403 1.00 93.12 134 SER A CA 1
ATOM 1028 C C . SER A 1 134 ? -0.830 -2.400 -0.555 1.00 93.12 134 SER A C 1
ATOM 1030 O O . SER A 1 134 ? -1.366 -1.739 0.340 1.00 93.12 134 SER A O 1
ATOM 1032 N N . TRP A 1 135 ? -1.224 -3.632 -0.866 1.00 94.12 135 TRP A N 1
ATOM 1033 C CA . TRP A 1 135 ? -2.387 -4.290 -0.271 1.00 94.12 135 TRP A CA 1
ATOM 1034 C C . TRP A 1 135 ? -1.995 -5.661 0.254 1.00 94.12 135 TRP A C 1
ATOM 1036 O O . TRP A 1 135 ? -1.480 -6.478 -0.502 1.00 94.12 135 TRP A O 1
ATOM 1046 N N . SER A 1 136 ? -2.273 -5.923 1.527 1.00 93.56 136 SER A N 1
ATOM 1047 C CA . SER A 1 136 ? -2.118 -7.253 2.100 1.00 93.56 136 SER A CA 1
ATOM 1048 C C . SER A 1 136 ? -3.402 -8.055 1.882 1.00 93.56 136 SER A C 1
ATOM 1050 O O . SER A 1 136 ? -4.468 -7.609 2.325 1.00 93.56 136 SER A O 1
ATOM 1052 N N . PRO A 1 137 ? -3.341 -9.220 1.220 1.00 94.06 137 PRO A N 1
ATOM 1053 C CA . PRO A 1 137 ? -4.455 -10.152 1.189 1.00 94.06 137 PRO A CA 1
ATOM 1054 C C . PRO A 1 137 ? -4.571 -10.869 2.533 1.00 94.06 137 PRO A C 1
ATOM 1056 O O . PRO A 1 137 ? -3.823 -11.798 2.839 1.00 94.06 137 PRO A O 1
ATOM 1059 N N . VAL A 1 138 ? -5.536 -10.420 3.330 1.00 94.62 138 VAL A N 1
ATOM 1060 C CA . VAL A 1 138 ? -5.828 -10.956 4.666 1.00 94.62 138 VAL A CA 1
ATOM 1061 C C . VAL A 1 138 ? -6.846 -12.096 4.625 1.00 94.62 138 VAL A C 1
ATOM 1063 O O . VAL A 1 138 ? -7.003 -12.801 5.611 1.00 94.62 138 VAL A O 1
ATOM 1066 N N . LEU A 1 139 ? -7.491 -12.330 3.480 1.00 95.75 139 LEU A N 1
ATOM 1067 C CA . LEU A 1 139 ? -8.230 -13.557 3.189 1.00 95.75 139 LEU A CA 1
ATOM 1068 C C . LEU A 1 139 ? -8.213 -13.833 1.689 1.00 95.75 139 LEU A C 1
ATOM 1070 O O . LEU A 1 139 ? -8.373 -12.912 0.888 1.00 95.75 139 LEU A O 1
ATOM 1074 N N . VAL A 1 140 ? -8.026 -15.099 1.326 1.00 96.00 140 VAL A N 1
ATOM 1075 C CA . VAL A 1 140 ? -8.084 -15.602 -0.049 1.00 96.00 140 VAL A CA 1
ATOM 1076 C C . VAL A 1 140 ? -8.819 -16.940 -0.052 1.00 96.00 140 VAL A C 1
ATOM 1078 O O . VAL A 1 140 ? -8.398 -17.873 0.627 1.00 96.00 140 VAL A O 1
ATOM 1081 N N . ASP A 1 141 ? -9.896 -17.039 -0.820 1.00 96.06 141 ASP A N 1
ATOM 1082 C CA . ASP A 1 141 ? -10.613 -18.276 -1.120 1.00 96.06 141 ASP A CA 1
ATOM 1083 C C . ASP A 1 141 ? -9.914 -19.006 -2.272 1.00 96.06 141 ASP A C 1
ATOM 1085 O O . ASP A 1 141 ? -10.060 -18.649 -3.445 1.00 96.06 141 ASP A O 1
ATOM 1089 N N . TYR A 1 142 ? -9.146 -20.045 -1.952 1.00 95.56 142 TYR A N 1
ATOM 1090 C CA . TYR A 1 142 ? -8.454 -20.822 -2.973 1.00 95.56 142 TYR A CA 1
ATOM 1091 C C . TYR A 1 142 ? -9.354 -21.855 -3.659 1.00 95.56 142 TYR A C 1
ATOM 1093 O O . TYR A 1 142 ? -8.956 -22.403 -4.691 1.00 95.56 142 TYR A O 1
ATOM 1101 N N . ALA A 1 143 ? -10.561 -22.113 -3.142 1.00 94.81 143 ALA A N 1
ATOM 1102 C CA . ALA A 1 143 ? -11.551 -22.954 -3.812 1.00 94.81 143 ALA A CA 1
ATOM 1103 C C . ALA A 1 143 ? -12.151 -22.259 -5.043 1.00 94.81 143 ALA A C 1
ATOM 1105 O O . ALA A 1 143 ? -12.572 -22.937 -5.988 1.00 94.81 143 ALA A O 1
ATOM 1106 N N . ALA A 1 144 ? -12.179 -20.921 -5.030 1.00 93.31 144 ALA A N 1
ATOM 1107 C CA . ALA A 1 144 ? -12.642 -20.086 -6.134 1.00 93.31 144 ALA A CA 1
ATOM 1108 C C . ALA A 1 144 ? -11.608 -19.927 -7.266 1.00 93.31 144 ALA A C 1
ATOM 1110 O O . ALA A 1 144 ? -11.958 -19.494 -8.365 1.00 93.31 144 ALA A O 1
ATOM 1111 N N . VAL A 1 145 ? -10.344 -20.291 -7.028 1.00 92.38 145 VAL A N 1
ATOM 1112 C CA . VAL A 1 145 ? -9.286 -20.244 -8.045 1.00 92.38 145 VAL A CA 1
ATOM 1113 C C . VAL A 1 145 ? -9.405 -21.473 -8.944 1.00 92.38 145 VAL A C 1
ATOM 1115 O O . VAL A 1 145 ? -9.118 -22.586 -8.521 1.00 92.38 145 VAL A O 1
ATOM 1118 N N . GLY A 1 146 ? -9.833 -21.290 -10.196 1.00 88.19 146 GLY A N 1
ATOM 1119 C CA . GLY A 1 146 ? -9.948 -22.397 -11.157 1.00 88.19 146 GLY A CA 1
ATOM 1120 C C . GLY A 1 146 ? -8.593 -22.862 -11.700 1.00 88.19 146 GLY A C 1
ATOM 1121 O O . GLY A 1 146 ? -8.273 -24.047 -11.668 1.00 88.19 146 GLY A O 1
ATOM 1122 N N . ARG A 1 147 ? -7.780 -21.916 -12.186 1.00 91.00 147 ARG A N 1
ATOM 1123 C CA . ARG A 1 147 ? -6.390 -22.143 -12.600 1.00 91.00 147 ARG A CA 1
ATOM 1124 C C . ARG A 1 147 ? -5.480 -21.334 -11.692 1.00 91.00 147 ARG A C 1
ATOM 1126 O O . ARG A 1 147 ? -5.526 -20.108 -11.726 1.00 91.00 147 ARG A O 1
ATOM 1133 N N . HIS A 1 148 ? -4.641 -22.023 -10.930 1.00 93.75 148 HIS A N 1
ATOM 1134 C CA . HIS A 1 148 ? -3.729 -21.395 -9.982 1.00 93.75 148 HIS A CA 1
ATOM 1135 C C . HIS A 1 148 ? -2.423 -20.965 -10.655 1.00 93.75 148 HIS A C 1
ATOM 1137 O O . HIS A 1 148 ? -1.631 -21.792 -11.101 1.00 93.75 148 HIS A O 1
ATOM 1143 N N . ASP A 1 149 ? -2.216 -19.652 -10.764 1.00 92.44 149 ASP A N 1
ATOM 1144 C CA . ASP A 1 149 ? -0.979 -19.046 -11.257 1.00 92.44 149 ASP A CA 1
ATOM 1145 C C . ASP A 1 149 ? -0.090 -18.610 -10.084 1.00 92.44 149 ASP A C 1
ATOM 1147 O O . ASP A 1 149 ? -0.335 -17.601 -9.414 1.00 92.44 149 ASP A O 1
ATOM 1151 N N . THR A 1 150 ? 0.983 -19.367 -9.867 1.00 91.00 150 THR A N 1
ATOM 1152 C CA . THR A 1 150 ? 2.005 -19.114 -8.843 1.00 91.00 150 THR A CA 1
ATOM 1153 C C . THR A 1 150 ? 3.245 -18.411 -9.387 1.00 91.00 150 THR A C 1
ATOM 1155 O O . THR A 1 150 ? 4.170 -18.143 -8.620 1.00 91.00 150 THR A O 1
ATOM 1158 N N . SER A 1 151 ? 3.315 -18.111 -10.687 1.00 88.50 151 SER A N 1
ATOM 1159 C CA . SER A 1 151 ? 4.545 -17.617 -11.329 1.00 88.50 151 SER A CA 1
ATOM 1160 C C . SER A 1 151 ? 5.035 -16.292 -10.734 1.00 88.50 151 SER A C 1
ATOM 1162 O O . SER A 1 151 ? 6.237 -16.056 -10.630 1.00 88.50 151 SER A O 1
ATOM 1164 N N . THR A 1 152 ? 4.120 -15.445 -10.247 1.00 84.94 152 THR A N 1
ATOM 1165 C CA . THR A 1 152 ? 4.461 -14.207 -9.525 1.00 84.94 152 THR A CA 1
ATOM 1166 C C . THR A 1 152 ? 5.297 -14.470 -8.272 1.00 84.94 152 THR A C 1
ATOM 1168 O O . THR A 1 152 ? 6.158 -13.662 -7.933 1.00 84.94 152 THR A O 1
ATOM 1171 N N . LEU A 1 153 ? 5.088 -15.599 -7.589 1.00 86.75 153 LEU A N 1
ATOM 1172 C CA . LEU A 1 153 ? 5.787 -15.928 -6.343 1.00 86.75 153 LEU A CA 1
ATOM 1173 C C . LEU A 1 153 ? 7.255 -16.320 -6.569 1.00 86.75 153 LEU A C 1
ATOM 1175 O O . LEU A 1 153 ? 8.025 -16.347 -5.612 1.00 86.75 153 LEU A O 1
ATOM 1179 N N . GLU A 1 154 ? 7.653 -16.588 -7.815 1.00 82.69 154 GLU A N 1
ATOM 1180 C CA . GLU A 1 154 ? 9.035 -16.922 -8.179 1.00 82.69 154 GLU A CA 1
ATOM 1181 C C . GLU A 1 154 ? 9.908 -15.678 -8.352 1.00 82.69 154 GLU A C 1
ATOM 1183 O O . GLU A 1 154 ? 11.102 -15.706 -8.064 1.00 82.69 154 GLU A O 1
ATOM 1188 N N . THR A 1 155 ? 9.313 -14.576 -8.809 1.00 76.94 155 THR A N 1
ATOM 1189 C CA . THR A 1 155 ? 10.050 -13.353 -9.164 1.00 76.94 155 THR A CA 1
ATOM 1190 C C . THR A 1 155 ? 9.626 -12.132 -8.358 1.00 76.94 155 THR A C 1
ATOM 1192 O O . THR A 1 155 ? 10.181 -11.052 -8.541 1.00 76.94 155 THR A O 1
ATOM 1195 N N . TRP A 1 156 ? 8.606 -12.257 -7.511 1.00 77.75 156 TRP A N 1
ATOM 1196 C CA . TRP A 1 156 ? 8.007 -11.123 -6.824 1.00 77.75 156 TRP A CA 1
ATOM 1197 C C . TRP A 1 156 ? 7.425 -11.513 -5.454 1.00 77.75 156 TRP A C 1
ATOM 1199 O O . TRP A 1 156 ? 7.763 -12.530 -4.838 1.00 77.75 156 TRP A O 1
ATOM 1209 N N . THR A 1 157 ? 6.621 -10.623 -4.897 1.00 76.38 157 THR A N 1
ATOM 1210 C CA . THR A 1 157 ? 5.833 -10.810 -3.688 1.00 76.38 157 THR A CA 1
ATOM 1211 C C . THR A 1 157 ? 4.363 -11.110 -4.001 1.00 76.38 157 THR A C 1
ATOM 1213 O O . THR A 1 157 ? 3.863 -10.804 -5.083 1.00 76.38 157 THR A O 1
ATOM 1216 N N . LEU A 1 158 ? 3.665 -11.752 -3.060 1.00 77.00 158 LEU A N 1
ATOM 1217 C CA . LEU A 1 158 ? 2.259 -12.138 -3.233 1.00 77.00 158 LEU A CA 1
ATOM 1218 C C . LEU A 1 158 ? 1.344 -10.911 -3.281 1.00 77.00 158 LEU A C 1
ATOM 1220 O O . LEU A 1 158 ? 0.416 -10.871 -4.076 1.00 77.00 158 LEU A O 1
ATOM 1224 N N . ASP A 1 159 ? 1.654 -9.870 -2.516 1.00 75.69 159 ASP A N 1
ATOM 1225 C CA . ASP A 1 159 ? 0.906 -8.615 -2.509 1.00 75.69 159 ASP A CA 1
ATOM 1226 C C . ASP A 1 159 ? 0.963 -7.853 -3.838 1.00 75.69 159 ASP A C 1
ATOM 1228 O O . ASP A 1 159 ? 0.308 -6.826 -3.938 1.00 75.69 159 ASP A O 1
ATOM 1232 N N . ALA A 1 160 ? 1.705 -8.300 -4.857 1.00 79.69 160 ALA A N 1
ATOM 1233 C CA . ALA A 1 160 ? 1.646 -7.715 -6.197 1.00 79.69 160 ALA A CA 1
ATOM 1234 C C . ALA A 1 160 ? 0.633 -8.405 -7.105 1.00 79.69 160 ALA A C 1
ATOM 1236 O O . ALA A 1 160 ? -0.548 -8.431 -6.787 1.00 79.69 160 ALA A O 1
ATOM 1237 N N . ASP A 1 161 ? 1.076 -8.965 -8.231 1.00 86.38 161 ASP A N 1
ATOM 1238 C CA . ASP A 1 161 ? 0.172 -9.438 -9.270 1.00 86.38 161 ASP A CA 1
ATOM 1239 C C . ASP A 1 161 ? -0.572 -10.724 -8.892 1.00 86.38 161 ASP A C 1
ATOM 1241 O O . ASP A 1 161 ? -1.448 -11.133 -9.642 1.00 86.38 161 ASP A O 1
ATOM 1245 N N . TYR A 1 162 ? -0.221 -11.418 -7.801 1.00 90.88 162 TYR A N 1
ATOM 1246 C CA . TYR A 1 162 ? -0.773 -12.749 -7.514 1.00 90.88 162 TYR A CA 1
ATOM 1247 C C . TYR A 1 162 ? -2.303 -12.723 -7.423 1.00 90.88 162 TYR A C 1
ATOM 1249 O O . TYR A 1 162 ? -2.968 -13.538 -8.063 1.00 90.88 162 TYR A O 1
ATOM 1257 N N . ILE A 1 163 ? -2.863 -11.754 -6.692 1.00 93.00 163 ILE A N 1
ATOM 1258 C CA . ILE A 1 163 ? -4.317 -11.602 -6.575 1.00 93.00 163 ILE A CA 1
ATOM 1259 C C . ILE A 1 163 ? -4.928 -11.303 -7.944 1.00 93.00 163 ILE A C 1
ATOM 1261 O O . ILE A 1 163 ? -5.856 -11.987 -8.362 1.00 93.00 163 ILE A O 1
ATOM 1265 N N . TYR A 1 164 ? -4.364 -10.359 -8.697 1.00 92.44 164 TYR A N 1
ATOM 1266 C CA . TYR A 1 164 ? -4.870 -10.033 -10.028 1.00 92.44 164 TYR A CA 1
ATOM 1267 C C . TYR A 1 164 ? -4.766 -11.201 -11.024 1.00 92.44 164 TYR A C 1
ATOM 1269 O O . TYR A 1 164 ? -5.657 -11.389 -11.844 1.00 92.44 164 TYR A O 1
ATOM 1277 N N . ARG A 1 165 ? -3.719 -12.029 -10.971 1.00 91.25 165 ARG A N 1
ATOM 1278 C CA . ARG A 1 165 ? -3.566 -13.166 -11.896 1.00 91.25 165 ARG A CA 1
ATOM 1279 C C . ARG A 1 165 ? -4.539 -14.305 -11.621 1.00 91.25 165 ARG A C 1
ATOM 1281 O O . ARG A 1 165 ? -4.918 -14.997 -12.558 1.00 91.25 165 ARG A O 1
ATOM 1288 N N . ASN A 1 166 ? -4.946 -14.483 -10.367 1.00 93.06 166 ASN A N 1
ATOM 1289 C CA . ASN A 1 166 ? -5.838 -15.572 -9.966 1.00 93.06 166 ASN A CA 1
ATOM 1290 C C . ASN A 1 166 ? -7.313 -15.143 -9.887 1.00 93.06 166 ASN A C 1
ATOM 1292 O O . ASN A 1 166 ? -8.193 -15.966 -10.120 1.00 93.06 166 ASN A O 1
ATOM 1296 N N . PHE A 1 167 ? -7.584 -13.864 -9.609 1.00 92.62 167 PHE A N 1
ATOM 1297 C CA . PHE A 1 167 ? -8.937 -13.327 -9.419 1.00 92.62 167 PHE A CA 1
ATOM 1298 C C . PHE A 1 167 ? -9.285 -12.184 -10.387 1.00 92.62 167 PHE A C 1
ATOM 1300 O O . PHE A 1 167 ? -10.428 -11.751 -10.450 1.00 92.62 167 PHE A O 1
ATOM 1307 N N . GLY A 1 168 ? -8.342 -11.665 -11.173 1.00 89.25 168 GLY A N 1
ATOM 1308 C CA . GLY A 1 168 ? -8.606 -10.580 -12.120 1.00 89.25 168 GLY A CA 1
ATOM 1309 C C . GLY A 1 168 ? -9.186 -9.328 -11.454 1.00 89.25 168 GLY A C 1
ATOM 1310 O O . GLY A 1 168 ? -8.719 -8.875 -10.411 1.00 89.25 168 GLY A O 1
ATOM 1311 N N . ASN A 1 169 ? -10.220 -8.764 -12.082 1.00 82.19 169 ASN A N 1
ATOM 1312 C CA . ASN A 1 169 ? -11.005 -7.643 -11.552 1.00 82.19 169 ASN A CA 1
ATOM 1313 C C . ASN A 1 169 ? -12.333 -8.101 -10.917 1.00 82.19 169 ASN A C 1
ATOM 1315 O O . ASN A 1 169 ? -13.301 -7.344 -10.939 1.00 82.19 169 ASN A O 1
ATOM 1319 N N . ASP A 1 170 ? -12.394 -9.333 -10.405 1.00 77.38 170 ASP A N 1
ATOM 1320 C CA . ASP A 1 170 ? -13.606 -9.946 -9.852 1.00 77.38 170 ASP A CA 1
ATOM 1321 C C . ASP A 1 170 ? -14.310 -9.054 -8.808 1.00 77.38 170 ASP A C 1
ATOM 1323 O O . ASP A 1 170 ? -13.683 -8.371 -7.991 1.00 77.38 170 ASP A O 1
ATOM 1327 N N . THR A 1 171 ? -15.643 -9.065 -8.848 1.00 73.75 171 THR A N 1
ATOM 1328 C CA . THR A 1 171 ? -16.535 -8.410 -7.882 1.00 73.75 171 THR A CA 1
ATOM 1329 C C . THR A 1 171 ? -16.438 -9.007 -6.476 1.00 73.75 171 THR A C 1
ATOM 1331 O O . THR A 1 171 ? -16.832 -8.356 -5.517 1.00 73.75 171 THR A O 1
ATOM 1334 N N . GLY A 1 172 ? -15.890 -10.217 -6.331 1.00 88.69 172 GLY A N 1
ATOM 1335 C CA . GLY A 1 172 ? -15.669 -10.885 -5.047 1.00 88.69 172 GLY A CA 1
ATOM 1336 C C . GLY A 1 172 ? -14.504 -10.338 -4.211 1.00 88.69 172 GLY A C 1
ATOM 1337 O O . GLY A 1 172 ? -14.226 -10.900 -3.151 1.00 88.69 172 GLY A O 1
ATOM 1338 N N . VAL A 1 173 ? -13.812 -9.284 -4.661 1.00 94.31 173 VAL A N 1
ATOM 1339 C CA . VAL A 1 173 ? -12.731 -8.625 -3.908 1.00 94.31 173 VAL A CA 1
ATOM 1340 C C . VAL A 1 173 ? -13.305 -7.536 -2.999 1.00 94.31 173 VAL A C 1
ATOM 1342 O O . VAL A 1 173 ? -13.790 -6.512 -3.480 1.00 94.31 173 VAL A O 1
ATOM 1345 N N . HIS A 1 174 ? -13.198 -7.734 -1.687 1.00 96.38 174 HIS A N 1
ATOM 1346 C CA . HIS A 1 174 ? -13.475 -6.722 -0.666 1.00 96.38 174 HIS A CA 1
ATOM 1347 C C . HIS A 1 174 ? -12.207 -5.938 -0.317 1.00 96.38 174 HIS A C 1
ATOM 1349 O O . HIS A 1 174 ? -11.128 -6.516 -0.174 1.00 96.38 174 HIS A O 1
ATOM 1355 N N . VAL A 1 175 ? -12.337 -4.622 -0.159 1.00 96.50 175 VAL A N 1
ATOM 1356 C CA . VAL A 1 175 ? -11.253 -3.740 0.290 1.00 96.50 175 VAL A CA 1
ATOM 1357 C C . VAL A 1 175 ? -11.672 -3.129 1.614 1.00 96.50 175 VAL A C 1
ATOM 1359 O O . VAL A 1 175 ? -12.691 -2.448 1.681 1.00 96.50 175 VAL A O 1
ATOM 1362 N N . VAL A 1 176 ? -10.863 -3.341 2.648 1.00 97.81 176 VAL A N 1
ATOM 1363 C CA . VAL A 1 176 ? -11.091 -2.756 3.967 1.00 97.81 176 VAL A CA 1
ATOM 1364 C C . VAL A 1 176 ? -10.848 -1.250 3.885 1.00 97.81 176 VAL A C 1
ATOM 1366 O O . VAL A 1 176 ? -9.729 -0.804 3.617 1.00 97.81 176 VAL A O 1
ATOM 1369 N N . THR A 1 177 ? -11.900 -0.461 4.105 1.00 97.81 177 THR A N 1
ATOM 1370 C CA . THR A 1 177 ? -11.849 1.010 4.029 1.00 97.81 177 THR A CA 1
ATOM 1371 C C . THR A 1 177 ? -11.856 1.699 5.389 1.00 97.81 177 THR A C 1
ATOM 1373 O O . THR A 1 177 ? -11.778 2.924 5.440 1.00 97.81 177 THR A O 1
ATOM 1376 N N . ASP A 1 178 ? -11.951 0.949 6.484 1.00 97.88 178 ASP A N 1
ATOM 1377 C CA . ASP A 1 178 ? -12.028 1.500 7.835 1.00 97.88 178 ASP A CA 1
ATOM 1378 C C . ASP A 1 178 ? -11.207 0.660 8.823 1.00 97.88 178 ASP A C 1
ATOM 1380 O O . ASP A 1 178 ? -11.294 -0.569 8.828 1.00 97.88 178 ASP A O 1
ATOM 1384 N N . SER A 1 179 ? -10.391 1.314 9.651 1.00 97.44 179 SER A N 1
ATOM 1385 C CA . SER A 1 179 ? -9.562 0.647 10.660 1.00 97.44 179 SER A CA 1
ATOM 1386 C C . SER A 1 179 ? -10.357 -0.024 11.782 1.00 97.44 179 SER A C 1
ATOM 1388 O O . SER A 1 179 ? -9.800 -0.898 12.442 1.00 97.44 179 SER A O 1
ATOM 1390 N N . ASP A 1 180 ? -11.626 0.342 12.003 1.00 96.62 180 ASP A N 1
ATOM 1391 C CA . ASP A 1 180 ? -12.500 -0.364 12.954 1.00 96.62 180 ASP A CA 1
ATOM 1392 C C . ASP A 1 180 ? -12.922 -1.750 12.434 1.00 96.62 180 ASP A C 1
ATOM 1394 O O . ASP A 1 180 ? -13.298 -2.617 13.221 1.00 96.62 180 ASP A O 1
ATOM 1398 N N . GLU A 1 181 ? -12.849 -1.981 11.120 1.00 96.69 181 GLU A N 1
ATOM 1399 C CA . GLU A 1 181 ? -13.186 -3.265 10.506 1.00 96.69 181 GLU A CA 1
ATOM 1400 C C . GLU A 1 181 ? -12.026 -4.262 10.640 1.00 96.69 181 GLU A C 1
ATOM 1402 O O . GLU A 1 181 ? -12.170 -5.314 11.265 1.00 96.69 181 GLU A O 1
ATOM 1407 N N . ILE A 1 182 ? -10.875 -3.924 10.047 1.00 97.19 182 ILE A N 1
ATOM 1408 C CA . ILE A 1 182 ? -9.614 -4.671 10.132 1.00 97.19 182 ILE A CA 1
ATOM 1409 C C . ILE A 1 182 ? -8.468 -3.659 10.059 1.00 97.19 182 ILE A C 1
ATOM 1411 O O . ILE A 1 182 ? -8.248 -3.036 9.017 1.00 97.19 182 ILE A O 1
ATOM 1415 N N . MET A 1 183 ? -7.675 -3.561 11.126 1.00 96.31 183 MET A N 1
ATOM 1416 C CA . MET A 1 183 ? -6.397 -2.854 11.109 1.00 96.31 183 MET A CA 1
ATOM 1417 C C . MET A 1 183 ? -5.246 -3.856 11.102 1.00 96.31 183 MET A C 1
ATOM 1419 O O . MET A 1 183 ? -5.187 -4.772 11.922 1.00 96.31 183 MET A O 1
ATOM 1423 N N . LEU A 1 184 ? -4.320 -3.654 10.167 1.00 94.44 184 LEU A N 1
ATOM 1424 C CA . LEU A 1 184 ? -3.123 -4.463 9.996 1.00 94.44 184 LEU A CA 1
ATOM 1425 C C . LEU A 1 184 ? -1.892 -3.594 10.238 1.00 94.44 184 LEU A C 1
ATOM 1427 O O . LEU A 1 184 ? -1.705 -2.574 9.573 1.00 94.44 184 LEU A O 1
ATOM 1431 N N . VAL A 1 185 ? -1.025 -4.016 11.150 1.00 94.19 185 VAL A N 1
ATOM 1432 C CA . VAL A 1 185 ? 0.245 -3.344 11.425 1.00 94.19 185 VAL A CA 1
ATOM 1433 C C . VAL A 1 185 ? 1.374 -4.335 11.199 1.00 94.19 185 VAL A C 1
ATOM 1435 O O . VAL A 1 185 ? 1.504 -5.294 11.948 1.00 94.19 185 VAL A O 1
ATOM 1438 N N . SER A 1 186 ? 2.192 -4.098 10.172 1.00 93.56 186 SER A N 1
ATOM 1439 C CA . SER A 1 186 ? 3.448 -4.823 9.949 1.00 93.56 186 SER A CA 1
ATOM 1440 C C . SER A 1 186 ? 4.642 -3.895 10.127 1.00 93.56 186 SER A C 1
ATOM 1442 O O . SER A 1 186 ? 4.635 -2.781 9.589 1.00 93.56 186 SER A O 1
ATOM 1444 N N . TRP A 1 187 ? 5.679 -4.339 10.824 1.00 95.31 187 TRP A N 1
ATOM 1445 C CA . TRP A 1 187 ? 6.834 -3.498 11.138 1.00 95.31 187 TRP A CA 1
ATOM 1446 C C . TRP A 1 187 ? 8.150 -4.072 10.621 1.00 95.31 187 TRP A C 1
ATOM 1448 O O . TRP A 1 187 ? 8.234 -5.208 10.165 1.00 95.31 187 TRP A O 1
ATOM 1458 N N . ALA A 1 188 ? 9.173 -3.226 10.644 1.00 94.94 188 ALA A N 1
ATOM 1459 C CA . ALA A 1 188 ? 10.569 -3.616 10.530 1.00 94.94 188 ALA A CA 1
ATOM 1460 C C . ALA A 1 188 ? 11.418 -2.631 11.350 1.00 94.94 188 ALA A C 1
ATOM 1462 O O . ALA A 1 188 ? 10.973 -1.492 11.561 1.00 94.94 188 ALA A O 1
ATOM 1463 N N . PRO A 1 189 ? 12.640 -3.008 11.760 1.00 95.81 189 PRO A N 1
ATOM 1464 C CA . PRO A 1 189 ? 13.573 -2.074 12.378 1.00 95.81 189 PRO A CA 1
ATOM 1465 C C . PRO A 1 189 ? 13.749 -0.818 11.520 1.00 95.81 189 PRO A C 1
ATOM 1467 O O . PRO A 1 189 ? 13.855 -0.912 10.296 1.00 95.81 189 PRO A O 1
ATOM 1470 N N . LEU A 1 190 ? 13.850 0.364 12.132 1.00 94.94 190 LEU A N 1
ATOM 1471 C CA . LEU A 1 190 ? 14.076 1.630 11.412 1.00 94.94 190 LEU A CA 1
ATOM 1472 C C . LEU A 1 190 ? 15.364 1.634 10.570 1.00 94.94 190 LEU A C 1
ATOM 1474 O O . LEU A 1 190 ? 15.535 2.467 9.671 1.00 94.94 190 LEU A O 1
ATOM 1478 N N . SER A 1 191 ? 16.294 0.740 10.899 1.00 94.62 191 SER A N 1
ATOM 1479 C CA . SER A 1 191 ? 17.528 0.515 10.153 1.00 94.62 191 SER A CA 1
ATOM 1480 C C . SER A 1 191 ? 17.313 -0.266 8.849 1.00 94.62 191 SER A C 1
ATOM 1482 O O . SER A 1 191 ? 18.083 -0.067 7.903 1.00 94.62 191 SER A O 1
ATOM 1484 N N . ASP A 1 192 ? 16.265 -1.092 8.743 1.00 93.38 192 ASP A N 1
ATOM 1485 C CA . ASP A 1 192 ? 15.978 -1.868 7.538 1.00 93.38 192 ASP A CA 1
ATOM 1486 C C . ASP A 1 192 ? 15.479 -0.965 6.405 1.00 93.38 192 ASP A C 1
ATOM 1488 O O . ASP A 1 192 ? 14.493 -0.241 6.523 1.00 93.38 192 ASP A O 1
ATOM 1492 N N . ARG A 1 193 ? 16.171 -1.003 5.259 1.00 87.38 193 ARG A N 1
ATOM 1493 C CA . ARG A 1 193 ? 15.810 -0.239 4.043 1.00 87.38 193 ARG A CA 1
ATOM 1494 C C . ARG A 1 193 ? 15.507 1.241 4.312 1.00 87.38 193 ARG A C 1
ATOM 1496 O O . ARG A 1 193 ? 14.655 1.840 3.640 1.00 87.38 193 ARG A O 1
ATOM 1503 N N . ARG A 1 194 ? 16.215 1.836 5.276 1.00 91.00 194 ARG A N 1
ATOM 1504 C CA . ARG A 1 194 ? 16.016 3.220 5.708 1.00 91.00 194 ARG A CA 1
ATOM 1505 C C . ARG A 1 194 ? 16.006 4.182 4.521 1.00 91.00 194 ARG A C 1
ATOM 1507 O O . ARG A 1 194 ? 16.934 4.222 3.715 1.00 91.00 194 ARG A O 1
ATOM 1514 N N . GLN A 1 195 ? 14.960 4.996 4.444 1.00 90.69 195 GLN A N 1
ATOM 1515 C CA . GLN A 1 195 ? 14.805 6.040 3.443 1.00 90.69 195 GLN A CA 1
ATOM 1516 C C . GLN A 1 195 ? 15.278 7.385 3.991 1.00 90.69 195 GLN A C 1
ATOM 1518 O O . GLN A 1 195 ? 15.123 7.700 5.173 1.00 90.69 195 GLN A O 1
ATOM 1523 N N . ARG A 1 196 ? 15.848 8.214 3.114 1.00 88.75 196 ARG A N 1
ATOM 1524 C CA . ARG A 1 196 ? 16.286 9.560 3.485 1.00 88.75 196 ARG A CA 1
ATOM 1525 C C . ARG A 1 196 ? 15.068 10.481 3.596 1.00 88.75 196 ARG A C 1
ATOM 1527 O O . ARG A 1 196 ? 14.355 10.681 2.618 1.00 88.75 196 ARG A O 1
ATOM 1534 N N . LEU A 1 197 ? 14.866 11.075 4.772 1.00 91.69 197 LEU A N 1
ATOM 1535 C CA . LEU A 1 197 ? 13.788 12.039 5.051 1.00 91.69 197 LEU A CA 1
ATOM 1536 C C . LEU A 1 197 ? 14.211 13.498 4.810 1.00 91.69 197 LEU A C 1
ATOM 1538 O O . LEU A 1 197 ? 13.599 14.430 5.324 1.00 91.69 197 LEU A O 1
ATOM 1542 N N . SER A 1 198 ? 15.276 13.718 4.036 1.00 89.06 198 SER A N 1
ATOM 1543 C CA . SER A 1 198 ? 15.743 15.063 3.707 1.00 89.06 198 SER A CA 1
ATOM 1544 C C . SER A 1 198 ? 14.689 15.821 2.904 1.00 89.06 198 SER A C 1
ATOM 1546 O O . SER A 1 198 ? 14.107 15.275 1.963 1.00 89.06 198 SER A O 1
ATOM 1548 N N . ARG A 1 199 ? 14.500 17.099 3.239 1.00 89.94 199 ARG A N 1
ATOM 1549 C CA . ARG A 1 199 ? 13.612 17.999 2.506 1.00 89.94 199 ARG A CA 1
ATOM 1550 C C . ARG A 1 199 ? 14.005 18.054 1.030 1.00 89.94 199 ARG A C 1
ATOM 1552 O O . ARG A 1 199 ? 15.148 18.349 0.692 1.00 89.94 199 ARG A O 1
ATOM 1559 N N . ASN A 1 200 ? 13.036 17.829 0.152 1.00 88.62 200 ASN A N 1
ATOM 1560 C CA . ASN A 1 200 ? 13.165 18.096 -1.271 1.00 88.62 200 ASN A CA 1
ATOM 1561 C C . ASN A 1 200 ? 12.534 19.460 -1.568 1.00 88.62 200 ASN A C 1
ATOM 1563 O O . ASN A 1 200 ? 11.312 19.584 -1.645 1.00 88.62 200 ASN A O 1
ATOM 1567 N N . TYR A 1 201 ? 13.371 20.488 -1.728 1.00 88.81 201 TYR A N 1
ATOM 1568 C CA . TYR A 1 201 ? 12.906 21.865 -1.905 1.00 88.81 201 TYR A CA 1
ATOM 1569 C C . TYR A 1 201 ? 11.908 22.005 -3.058 1.00 88.81 201 TYR A C 1
ATOM 1571 O O . TYR A 1 201 ? 10.841 22.578 -2.844 1.00 88.81 201 TYR A O 1
ATOM 1579 N N . LEU A 1 202 ? 12.175 21.381 -4.213 1.00 89.44 202 LEU A N 1
ATOM 1580 C CA . LEU A 1 202 ? 11.288 21.414 -5.383 1.00 89.44 202 LEU A CA 1
ATOM 1581 C C . LEU A 1 202 ? 9.897 20.846 -5.074 1.00 89.44 202 LEU A C 1
ATOM 1583 O O . LEU A 1 202 ? 8.895 21.440 -5.465 1.00 89.44 202 LEU A O 1
ATOM 1587 N N . LYS A 1 203 ? 9.814 19.746 -4.313 1.00 91.62 203 LYS A N 1
ATOM 1588 C CA . LYS A 1 203 ? 8.535 19.136 -3.900 1.00 91.62 203 LYS A CA 1
ATOM 1589 C C . LYS A 1 203 ? 7.782 19.947 -2.836 1.00 91.62 203 LYS A C 1
ATOM 1591 O O . LYS A 1 203 ? 6.595 19.696 -2.624 1.00 91.62 203 LYS A O 1
ATOM 1596 N N . THR A 1 204 ? 8.439 20.921 -2.197 1.00 90.94 204 THR A N 1
ATOM 1597 C CA . THR A 1 204 ? 7.828 21.819 -1.198 1.00 90.94 204 THR A CA 1
ATOM 1598 C C . THR A 1 204 ? 7.409 23.185 -1.734 1.00 90.94 204 THR A C 1
ATOM 1600 O O . THR A 1 204 ? 6.702 23.902 -1.032 1.00 90.94 204 THR A O 1
ATOM 1603 N N . LEU A 1 205 ? 7.820 23.563 -2.948 1.00 90.50 205 LEU A N 1
ATOM 1604 C CA . LEU A 1 205 ? 7.462 24.864 -3.516 1.00 90.50 205 LEU A CA 1
ATOM 1605 C C . LEU A 1 205 ? 5.943 24.958 -3.768 1.00 90.50 205 LEU A C 1
ATOM 1607 O O . LEU A 1 205 ? 5.371 24.025 -4.346 1.00 90.50 205 LEU A O 1
ATOM 1611 N N . PRO A 1 206 ? 5.275 26.066 -3.392 1.00 86.31 206 PRO A N 1
ATOM 1612 C CA . PRO A 1 206 ? 3.860 26.273 -3.692 1.00 86.31 206 PRO A CA 1
ATOM 1613 C C . PRO A 1 206 ? 3.572 26.150 -5.196 1.00 86.31 206 PRO A C 1
ATOM 1615 O O . PRO A 1 206 ? 4.305 26.678 -6.029 1.00 86.31 206 PRO A O 1
ATOM 1618 N N . GLY A 1 207 ? 2.521 25.411 -5.558 1.00 83.56 207 GLY A N 1
ATOM 1619 C CA . GLY A 1 207 ? 2.154 25.128 -6.953 1.00 83.56 207 GLY A CA 1
ATOM 1620 C C . GLY A 1 207 ? 3.064 24.100 -7.643 1.00 83.56 207 GLY A C 1
ATOM 1621 O O . GLY A 1 207 ? 2.587 23.037 -8.047 1.00 83.56 207 GLY A O 1
ATOM 1622 N N . VAL A 1 208 ? 4.370 24.378 -7.727 1.00 89.38 208 VAL A N 1
ATOM 1623 C CA . VAL A 1 208 ? 5.368 23.523 -8.400 1.00 89.38 208 VAL A CA 1
ATOM 1624 C C . VAL A 1 208 ? 5.483 22.162 -7.722 1.00 89.38 208 VAL A C 1
ATOM 1626 O O . VAL A 1 208 ? 5.417 21.130 -8.387 1.00 89.38 208 VAL A O 1
ATOM 1629 N N . GLY A 1 209 ? 5.580 22.134 -6.394 1.00 92.06 209 GLY A N 1
ATOM 1630 C CA . GLY A 1 209 ? 5.738 20.898 -5.637 1.00 92.06 209 GLY A CA 1
ATOM 1631 C C . GLY A 1 209 ? 4.548 19.958 -5.795 1.00 92.06 209 GLY A C 1
ATOM 1632 O O . GLY A 1 209 ? 4.728 18.754 -5.965 1.00 92.06 209 GLY A O 1
ATOM 1633 N N . GLY A 1 210 ? 3.327 20.500 -5.825 1.00 92.75 210 GLY A N 1
ATOM 1634 C CA . GLY A 1 210 ? 2.123 19.724 -6.127 1.00 92.75 210 GLY A CA 1
ATOM 1635 C C . GLY A 1 210 ? 2.173 19.105 -7.525 1.00 92.75 210 GLY A C 1
ATOM 1636 O O . GLY A 1 210 ? 1.903 17.916 -7.678 1.00 92.75 210 GLY A O 1
ATOM 1637 N N . TRP A 1 211 ? 2.581 19.884 -8.532 1.00 94.12 211 TRP A N 1
ATOM 1638 C CA . TRP A 1 211 ? 2.743 19.396 -9.903 1.00 94.12 211 TRP A CA 1
ATOM 1639 C C . TRP A 1 211 ? 3.809 18.298 -10.016 1.00 94.12 211 TRP A C 1
ATOM 1641 O O . TRP A 1 211 ? 3.518 17.250 -10.586 1.00 94.12 211 TRP A O 1
ATOM 1651 N N . VAL A 1 212 ? 4.992 18.480 -9.413 1.00 94.38 212 VAL A N 1
ATOM 1652 C CA . VAL A 1 212 ? 6.073 17.476 -9.417 1.00 94.38 212 VAL A CA 1
ATOM 1653 C C . VAL A 1 212 ? 5.615 16.180 -8.746 1.00 94.38 212 VAL A C 1
ATOM 1655 O O . VAL A 1 212 ? 5.773 15.105 -9.323 1.00 94.38 212 VAL A O 1
ATOM 1658 N N . LYS A 1 213 ? 4.994 16.261 -7.561 1.00 96.19 213 LYS A N 1
ATOM 1659 C CA . LYS A 1 213 ? 4.451 15.086 -6.854 1.00 96.19 213 LYS A CA 1
ATOM 1660 C C . LYS A 1 213 ? 3.378 14.375 -7.677 1.00 96.19 213 LYS A C 1
ATOM 1662 O O . LYS A 1 213 ? 3.404 13.154 -7.784 1.00 96.19 213 LYS A O 1
ATOM 1667 N N . GLY A 1 214 ? 2.478 15.131 -8.303 1.00 95.75 214 GLY A N 1
ATOM 1668 C CA . GLY A 1 214 ? 1.455 14.589 -9.193 1.00 95.75 214 GLY A CA 1
ATOM 1669 C C . GLY A 1 214 ? 2.033 13.900 -10.429 1.00 95.75 214 GLY A C 1
ATOM 1670 O O . GLY A 1 214 ? 1.556 12.834 -10.815 1.00 95.75 214 GLY A O 1
ATOM 1671 N N . ALA A 1 215 ? 3.094 14.459 -11.015 1.00 94.81 215 ALA A N 1
ATOM 1672 C CA . ALA A 1 215 ? 3.801 13.844 -12.131 1.00 94.81 215 ALA A CA 1
ATOM 1673 C C . ALA A 1 215 ? 4.476 12.534 -11.727 1.00 94.81 215 ALA A C 1
ATOM 1675 O O . ALA A 1 215 ? 4.297 11.527 -12.407 1.00 94.81 215 ALA A O 1
ATOM 1676 N N . ILE A 1 216 ? 5.175 12.521 -10.590 1.00 95.62 216 ILE A N 1
ATOM 1677 C CA . ILE A 1 216 ? 5.774 11.313 -10.009 1.00 95.62 216 ILE A CA 1
ATOM 1678 C C . ILE A 1 216 ? 4.706 10.246 -9.749 1.00 95.62 216 ILE A C 1
ATOM 1680 O O . ILE A 1 216 ? 4.871 9.106 -10.179 1.00 95.62 216 ILE A O 1
ATOM 1684 N N . LEU A 1 217 ? 3.596 10.617 -9.101 1.00 96.44 217 LEU A N 1
ATOM 1685 C CA . LEU A 1 217 ? 2.481 9.714 -8.821 1.00 96.44 217 LEU A CA 1
ATOM 1686 C C . LEU A 1 217 ? 1.938 9.089 -10.107 1.00 96.44 217 LEU A C 1
ATOM 1688 O O . LEU A 1 217 ? 1.832 7.869 -10.208 1.00 96.44 217 LEU A O 1
ATOM 1692 N N . ARG A 1 218 ? 1.647 9.912 -11.119 1.00 94.88 218 ARG A N 1
ATOM 1693 C CA . ARG A 1 218 ? 1.182 9.415 -12.415 1.00 94.88 218 ARG A CA 1
ATOM 1694 C C . ARG A 1 218 ? 2.209 8.509 -13.080 1.00 94.88 218 ARG A C 1
ATOM 1696 O O . ARG A 1 218 ? 1.840 7.464 -13.614 1.00 94.88 218 ARG A O 1
ATOM 1703 N N . GLY A 1 219 ? 3.480 8.898 -13.046 1.00 93.06 219 GLY A N 1
ATOM 1704 C CA . GLY A 1 219 ? 4.580 8.095 -13.561 1.00 93.06 219 GLY A CA 1
ATOM 1705 C C . GLY A 1 219 ? 4.593 6.706 -12.930 1.00 93.06 219 GLY A C 1
ATOM 1706 O O . GLY A 1 219 ? 4.540 5.728 -13.665 1.00 93.06 219 GLY A O 1
ATOM 1707 N N . ALA A 1 220 ? 4.562 6.628 -11.596 1.00 93.19 220 ALA A N 1
ATOM 1708 C CA . ALA A 1 220 ? 4.564 5.382 -10.828 1.00 93.19 220 ALA A CA 1
ATOM 1709 C C . ALA A 1 220 ? 3.345 4.494 -11.117 1.00 93.19 220 ALA A C 1
ATOM 1711 O O . ALA A 1 220 ? 3.495 3.309 -11.399 1.00 93.19 220 ALA A O 1
ATOM 1712 N N . VAL A 1 221 ? 2.136 5.061 -11.130 1.00 92.12 221 VAL A N 1
ATOM 1713 C CA . VAL A 1 221 ? 0.901 4.308 -11.425 1.00 92.12 221 VAL A CA 1
ATOM 1714 C C . VAL A 1 221 ? 0.907 3.733 -12.852 1.00 92.12 221 VAL A C 1
ATOM 1716 O O . VAL A 1 221 ? 0.286 2.703 -13.114 1.00 92.12 221 VAL A O 1
ATOM 1719 N N . THR A 1 222 ? 1.636 4.364 -13.779 1.00 90.12 222 THR A N 1
ATOM 1720 C CA . THR A 1 222 ? 1.692 3.983 -15.201 1.00 90.12 222 THR A CA 1
ATOM 1721 C C . THR A 1 222 ? 2.984 3.266 -15.619 1.00 90.12 222 THR A C 1
ATOM 1723 O O . THR A 1 222 ? 3.158 2.992 -16.804 1.00 90.12 222 THR A O 1
ATOM 1726 N N . THR A 1 223 ? 3.882 2.897 -14.693 1.00 82.75 223 THR A N 1
ATOM 1727 C CA . THR A 1 223 ? 5.110 2.136 -15.026 1.00 82.75 223 THR A CA 1
ATOM 1728 C C . THR A 1 223 ? 4.857 0.679 -15.406 1.00 82.75 223 THR A C 1
ATOM 1730 O O . THR A 1 223 ? 5.780 0.006 -15.856 1.00 82.75 223 THR A O 1
ATOM 1733 N N . GLY A 1 224 ? 3.642 0.167 -15.187 1.00 79.31 224 GLY A N 1
ATOM 1734 C CA . GLY A 1 224 ? 3.339 -1.260 -15.313 1.00 79.31 224 GLY A CA 1
ATOM 1735 C C . GLY A 1 224 ? 3.812 -2.100 -14.121 1.00 79.31 224 GLY A C 1
ATOM 1736 O O . GLY A 1 224 ? 3.829 -3.318 -14.228 1.00 79.31 224 GLY A O 1
ATOM 1737 N N . THR A 1 225 ? 4.206 -1.467 -13.007 1.00 84.94 225 THR A N 1
ATOM 1738 C CA . THR A 1 225 ? 4.580 -2.152 -11.752 1.00 84.94 225 THR A CA 1
ATOM 1739 C C . THR A 1 225 ? 3.365 -2.599 -10.944 1.00 84.94 225 THR A C 1
ATOM 1741 O O . THR A 1 225 ? 3.420 -3.615 -10.264 1.00 84.94 225 THR A O 1
ATOM 1744 N N . PHE A 1 226 ? 2.284 -1.823 -10.985 1.00 89.75 226 PHE A N 1
ATOM 1745 C CA . PHE A 1 226 ? 1.053 -2.131 -10.265 1.00 89.75 226 PHE A CA 1
ATOM 1746 C C . PHE A 1 226 ? 0.058 -2.772 -11.220 1.00 89.75 226 PHE A C 1
ATOM 1748 O O . PHE A 1 226 ? -0.156 -2.243 -12.315 1.00 89.75 226 PHE A O 1
ATOM 1755 N N . ASP A 1 227 ? -0.560 -3.877 -10.828 1.00 90.00 227 ASP A N 1
ATOM 1756 C CA . ASP A 1 227 ? -1.579 -4.542 -11.632 1.00 90.00 227 ASP A CA 1
ATOM 1757 C C . ASP A 1 227 ? -2.857 -3.680 -11.796 1.00 90.00 227 ASP A C 1
ATOM 1759 O O . ASP A 1 227 ? -3.064 -2.696 -11.071 1.00 90.00 227 ASP A O 1
ATOM 1763 N N . PRO A 1 228 ? -3.722 -3.992 -12.778 1.00 90.50 228 PRO A N 1
ATOM 1764 C CA . PRO A 1 228 ? -4.958 -3.248 -13.014 1.00 90.50 228 PRO A CA 1
ATOM 1765 C C . PRO A 1 228 ? -5.925 -3.197 -11.823 1.00 90.50 228 PRO A C 1
ATOM 1767 O O . PRO A 1 228 ? -6.562 -2.157 -11.630 1.00 90.50 228 PRO A O 1
ATOM 1770 N N . LEU A 1 229 ? -6.012 -4.256 -11.007 1.00 92.00 229 LEU A N 1
ATOM 1771 C CA . LEU A 1 229 ? -6.877 -4.275 -9.826 1.00 92.00 229 LEU A CA 1
ATOM 1772 C C . LEU A 1 229 ? -6.428 -3.200 -8.835 1.00 92.00 229 LEU A C 1
ATOM 1774 O O . LEU A 1 229 ? -7.243 -2.370 -8.434 1.00 92.00 229 LEU A O 1
ATOM 1778 N N . LYS A 1 230 ? -5.130 -3.138 -8.520 1.00 92.81 230 LYS A N 1
ATOM 1779 C CA . LYS A 1 230 ? -4.554 -2.113 -7.637 1.00 92.81 230 LYS A CA 1
ATOM 1780 C C . LYS A 1 230 ? -4.799 -0.698 -8.130 1.00 92.81 230 LYS A C 1
ATOM 1782 O O . LYS A 1 230 ? -5.165 0.168 -7.343 1.00 92.81 230 LYS A O 1
ATOM 1787 N N . ARG A 1 231 ? -4.617 -0.452 -9.432 1.00 92.19 231 ARG A N 1
ATOM 1788 C CA . ARG A 1 231 ? -4.862 0.876 -10.025 1.00 92.19 231 ARG A CA 1
ATOM 1789 C C . ARG A 1 231 ? -6.325 1.292 -9.885 1.00 92.19 231 ARG A C 1
ATOM 1791 O O . ARG A 1 231 ? -6.592 2.458 -9.611 1.00 92.19 231 ARG A O 1
ATOM 1798 N N . ARG A 1 232 ? -7.258 0.346 -10.037 1.00 91.38 232 ARG A N 1
ATOM 1799 C CA . ARG A 1 232 ? -8.698 0.577 -9.859 1.00 91.38 232 ARG A CA 1
ATOM 1800 C C . ARG A 1 232 ? -9.036 0.915 -8.407 1.00 91.38 232 ARG A C 1
ATOM 1802 O O . ARG A 1 232 ? -9.699 1.918 -8.159 1.00 91.38 232 ARG A O 1
ATOM 1809 N N . ILE A 1 233 ? -8.566 0.108 -7.455 1.00 93.94 233 ILE A N 1
ATOM 1810 C CA . ILE A 1 233 ? -8.884 0.284 -6.028 1.00 93.94 233 ILE A CA 1
ATOM 1811 C C . ILE A 1 233 ? -8.058 1.384 -5.349 1.00 93.94 233 ILE A C 1
ATOM 1813 O O . ILE A 1 233 ? -8.400 1.798 -4.249 1.00 93.94 233 ILE A O 1
ATOM 1817 N N . PHE A 1 234 ? -7.032 1.933 -6.012 1.00 95.81 234 PHE A N 1
ATOM 1818 C CA . PHE A 1 234 ? -6.271 3.084 -5.509 1.00 95.81 234 PHE A CA 1
ATOM 1819 C C . PHE A 1 234 ? -7.154 4.300 -5.209 1.00 95.81 234 PHE A C 1
ATOM 1821 O O . PHE A 1 234 ? -6.817 5.113 -4.356 1.00 95.81 234 PHE A O 1
ATOM 1828 N N . PHE A 1 235 ? -8.293 4.436 -5.891 1.00 95.44 235 PHE A N 1
ATOM 1829 C CA . PHE A 1 235 ? -9.235 5.535 -5.676 1.00 95.44 235 PHE A CA 1
ATOM 1830 C C . PHE A 1 235 ? -10.138 5.349 -4.449 1.00 95.44 235 PHE A C 1
ATOM 1832 O O . PHE A 1 235 ? -10.850 6.289 -4.098 1.00 95.44 235 PHE A O 1
ATOM 1839 N N . LEU A 1 236 ? -10.105 4.188 -3.787 1.00 95.88 236 LEU A N 1
ATOM 1840 C CA . LEU A 1 236 ? -10.851 3.955 -2.553 1.00 95.88 236 LEU A CA 1
ATOM 1841 C C . LEU A 1 236 ? -10.114 4.598 -1.368 1.00 95.88 236 LEU A C 1
ATOM 1843 O O . LEU A 1 236 ? -8.936 4.293 -1.163 1.00 95.88 236 LEU A O 1
ATOM 1847 N N . PRO A 1 237 ? -10.766 5.493 -0.604 1.00 97.94 237 PRO A N 1
ATOM 1848 C CA . PRO A 1 237 ? -10.182 6.036 0.611 1.00 97.94 237 PRO A CA 1
ATOM 1849 C C . PRO A 1 237 ? -10.256 4.999 1.735 1.00 97.94 237 PRO A C 1
ATOM 1851 O O . PRO A 1 23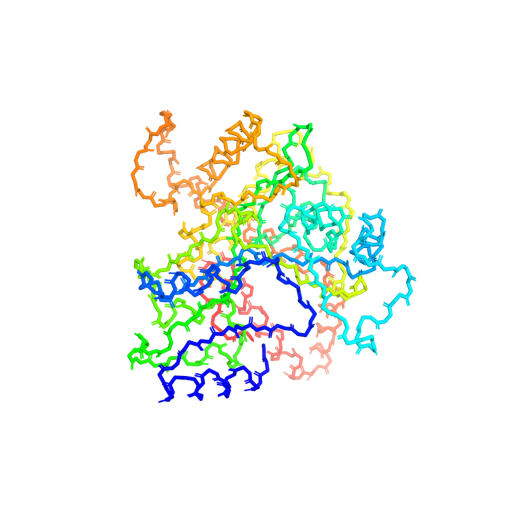7 ? -11.305 4.400 1.971 1.00 97.94 237 PRO A O 1
ATOM 1854 N N . VAL A 1 238 ? -9.151 4.822 2.451 1.00 98.44 238 VAL A N 1
ATOM 1855 C CA . VAL A 1 238 ? -9.080 4.029 3.681 1.00 98.44 238 VAL A CA 1
ATOM 1856 C C . VAL A 1 238 ? -8.919 4.978 4.863 1.00 98.44 238 VAL A C 1
ATOM 1858 O O . VAL A 1 238 ? -8.022 5.825 4.866 1.00 98.44 238 VAL A O 1
ATOM 1861 N N . ARG A 1 239 ? -9.792 4.850 5.860 1.00 98.62 239 ARG A N 1
ATOM 1862 C CA . ARG A 1 239 ? -9.805 5.666 7.074 1.00 98.62 239 ARG A CA 1
ATOM 1863 C C . ARG A 1 239 ? -9.045 4.948 8.170 1.00 98.62 239 ARG A C 1
ATOM 1865 O O . ARG A 1 239 ? -9.479 3.899 8.632 1.00 98.62 239 ARG A O 1
ATOM 1872 N N . TRP A 1 240 ? -7.919 5.515 8.584 1.00 98.38 240 TRP A N 1
ATOM 1873 C CA . TRP A 1 240 ? -7.187 5.054 9.759 1.00 98.38 240 TRP A CA 1
ATOM 1874 C C . TRP A 1 240 ? -7.363 6.068 10.869 1.00 98.38 240 TRP A C 1
ATOM 1876 O O . TRP A 1 240 ? -6.706 7.109 10.859 1.00 98.38 240 TRP A O 1
ATOM 1886 N N . HIS A 1 241 ? -8.256 5.771 11.807 1.00 98.00 241 HIS A N 1
ATOM 1887 C CA . HIS A 1 241 ? -8.651 6.675 12.884 1.00 98.00 241 HIS A CA 1
ATOM 1888 C C . HIS A 1 241 ? -8.535 6.007 14.254 1.00 98.00 241 HIS A C 1
ATOM 1890 O O . HIS A 1 241 ? -8.664 4.795 14.396 1.00 98.00 241 HIS A O 1
ATOM 1896 N N . SER A 1 242 ? -8.232 6.814 15.268 1.00 96.81 242 SER A N 1
ATOM 1897 C CA . SER A 1 242 ? -8.198 6.383 16.673 1.00 96.81 242 SER A CA 1
ATOM 1898 C C . SER A 1 242 ? -9.388 6.889 17.496 1.00 96.81 242 SER A C 1
ATOM 1900 O O . SER A 1 242 ? -9.530 6.545 18.670 1.00 96.81 242 SER A O 1
ATOM 1902 N N . ARG A 1 243 ? -10.241 7.715 16.888 1.00 96.00 243 ARG A N 1
ATOM 1903 C CA . ARG A 1 243 ? -11.405 8.378 17.483 1.00 96.00 243 ARG A CA 1
ATOM 1904 C C . ARG A 1 243 ? -12.522 8.429 16.448 1.00 96.00 243 ARG A C 1
ATOM 1906 O O . ARG A 1 243 ? -12.263 8.228 15.267 1.00 96.00 243 ARG A O 1
ATOM 1913 N N . ASP A 1 244 ? -13.740 8.726 16.890 1.00 97.00 244 ASP A N 1
ATOM 1914 C CA . ASP A 1 244 ? -14.891 8.799 15.991 1.00 97.00 244 ASP A CA 1
ATOM 1915 C C . ASP A 1 244 ? -14.683 9.795 14.846 1.00 97.00 244 ASP A C 1
ATOM 1917 O O . ASP A 1 244 ? -14.042 10.839 14.991 1.00 97.00 244 ASP A O 1
ATOM 1921 N N . LEU A 1 245 ? -15.255 9.461 13.691 1.00 96.81 245 LEU A N 1
ATOM 1922 C CA . LEU A 1 245 ? -15.128 10.261 12.483 1.00 96.81 245 LEU A CA 1
ATOM 1923 C C . LEU A 1 245 ? -15.881 11.589 12.629 1.00 96.81 245 LEU A C 1
ATOM 1925 O O . LEU A 1 245 ? -17.090 11.628 12.855 1.00 96.81 245 LEU A O 1
ATOM 1929 N N . THR A 1 246 ? -15.166 12.690 12.426 1.00 96.81 246 THR A N 1
ATOM 1930 C CA . THR A 1 246 ? -15.712 14.053 12.383 1.00 96.81 246 THR A CA 1
ATOM 1931 C C . THR A 1 246 ? -15.914 14.543 10.941 1.00 96.81 246 THR A C 1
ATOM 1933 O O . THR A 1 246 ? -15.389 13.951 9.992 1.00 96.81 246 THR A O 1
ATOM 1936 N N . PRO A 1 247 ? -16.615 15.672 10.711 1.00 96.81 247 PRO A N 1
ATOM 1937 C CA . PRO A 1 247 ? -16.757 16.247 9.368 1.00 96.81 247 PRO A CA 1
ATOM 1938 C C . PRO A 1 247 ? -15.427 16.564 8.652 1.00 96.81 247 PRO A C 1
ATOM 1940 O O . PRO A 1 247 ? -15.393 16.629 7.419 1.00 96.81 247 PRO A O 1
ATOM 1943 N N . ALA A 1 248 ? -14.320 16.720 9.394 1.00 97.69 248 ALA A N 1
ATOM 1944 C CA . ALA A 1 248 ? -12.984 16.942 8.835 1.00 97.69 248 ALA A CA 1
ATOM 1945 C C . ALA A 1 248 ? -12.510 15.782 7.938 1.00 97.69 248 ALA A C 1
ATOM 1947 O O . ALA A 1 248 ? -11.765 16.001 6.973 1.00 97.69 248 ALA A O 1
ATOM 1948 N N . TRP A 1 249 ? -12.989 14.561 8.195 1.00 98.06 249 TRP A N 1
ATOM 1949 C CA . TRP A 1 249 ? -12.723 13.383 7.370 1.00 98.06 249 TRP A CA 1
ATOM 1950 C C . TRP A 1 249 ? -13.279 13.546 5.960 1.00 98.06 249 TRP A C 1
ATOM 1952 O O . TRP A 1 249 ? -12.543 13.409 4.984 1.00 98.06 249 TRP A O 1
ATOM 1962 N N . GLY A 1 250 ? -14.545 13.956 5.846 1.00 97.56 250 GLY A N 1
ATOM 1963 C CA . GLY A 1 250 ? -15.192 14.179 4.554 1.00 97.56 250 GLY A CA 1
ATOM 1964 C C . GLY A 1 250 ? -14.546 15.304 3.736 1.00 97.56 250 GLY A C 1
ATOM 1965 O O . GLY A 1 250 ? -14.527 15.248 2.505 1.00 97.56 250 GLY A O 1
ATOM 1966 N N . GLU A 1 251 ? -13.986 16.338 4.373 1.00 97.81 251 GLU A N 1
ATOM 1967 C CA . GLU A 1 251 ? -13.178 17.343 3.660 1.00 97.81 251 GLU A CA 1
ATOM 1968 C C . GLU A 1 251 ? -11.828 16.774 3.209 1.00 97.81 251 GLU A C 1
ATOM 1970 O O . GLU A 1 251 ? -11.421 16.982 2.063 1.00 97.81 251 GLU A O 1
ATOM 1975 N N . THR A 1 252 ? -11.155 16.008 4.068 1.00 98.56 252 THR A N 1
ATOM 1976 C CA . THR A 1 252 ? -9.856 15.401 3.749 1.00 98.56 252 THR A CA 1
ATOM 1977 C C . THR A 1 252 ? -9.975 14.391 2.605 1.00 98.56 252 THR A C 1
ATOM 1979 O O . THR A 1 252 ? -9.174 14.427 1.671 1.00 98.56 252 THR A O 1
ATOM 1982 N N . GLU A 1 253 ? -11.026 13.570 2.590 1.00 98.38 253 GLU A N 1
ATOM 1983 C CA . GLU A 1 253 ? -11.346 12.659 1.485 1.00 98.38 253 GLU A CA 1
ATOM 1984 C C . GLU A 1 253 ? -11.625 13.411 0.183 1.00 98.38 253 GLU A C 1
ATOM 1986 O O . GLU A 1 253 ? -11.071 13.072 -0.863 1.00 98.38 253 GLU A O 1
ATOM 1991 N N . ARG A 1 254 ? -12.417 14.492 0.224 1.00 97.81 254 ARG A N 1
ATOM 1992 C CA . ARG A 1 254 ? -12.660 15.332 -0.962 1.00 97.81 254 ARG A CA 1
ATOM 1993 C C . ARG A 1 254 ? -11.378 15.996 -1.460 1.00 97.81 254 ARG A C 1
ATOM 1995 O O . ARG A 1 254 ? -11.187 16.138 -2.671 1.00 97.81 254 ARG A O 1
ATOM 2002 N N . ARG A 1 255 ? -10.478 16.408 -0.564 1.00 97.56 255 ARG A N 1
ATOM 2003 C CA . ARG A 1 255 ? -9.151 16.944 -0.910 1.00 97.56 255 ARG A CA 1
ATOM 2004 C C . ARG A 1 255 ? -8.274 15.879 -1.576 1.00 97.56 255 ARG A C 1
ATOM 2006 O O . ARG A 1 255 ? -7.686 16.160 -2.628 1.00 97.56 255 ARG A O 1
ATOM 2013 N N . ALA A 1 256 ? -8.214 14.674 -1.014 1.00 97.88 256 ALA A N 1
ATOM 2014 C CA . ALA A 1 256 ? -7.481 13.546 -1.580 1.00 97.88 256 ALA A CA 1
ATOM 2015 C C . ALA A 1 256 ? -8.038 13.175 -2.964 1.00 97.88 256 ALA A C 1
ATOM 2017 O O . ALA A 1 256 ? -7.307 13.198 -3.955 1.00 97.88 256 ALA A O 1
ATOM 2018 N N . ALA A 1 257 ? -9.355 12.990 -3.080 1.00 95.94 257 ALA A N 1
ATOM 2019 C CA . ALA A 1 257 ? -10.030 12.658 -4.331 1.00 95.94 257 ALA A CA 1
ATOM 2020 C C . ALA A 1 257 ? -9.810 13.716 -5.425 1.00 95.94 257 ALA A C 1
ATOM 2022 O O . ALA A 1 257 ? -9.505 13.365 -6.566 1.00 95.94 257 ALA A O 1
ATOM 2023 N N . ARG A 1 258 ? -9.898 15.017 -5.102 1.00 95.12 258 ARG A N 1
ATOM 2024 C CA . ARG A 1 258 ? -9.570 16.101 -6.053 1.00 95.12 258 ARG A CA 1
ATOM 2025 C C . ARG A 1 258 ? -8.126 16.013 -6.540 1.00 95.12 258 ARG A C 1
ATOM 2027 O O . ARG A 1 258 ? -7.868 16.200 -7.728 1.00 95.12 258 ARG A O 1
ATOM 2034 N N . THR A 1 259 ? -7.196 15.714 -5.637 1.00 95.44 259 THR A N 1
ATOM 2035 C CA . THR A 1 259 ? -5.776 15.551 -5.967 1.00 95.44 259 THR A CA 1
ATOM 2036 C C . THR A 1 259 ? -5.566 14.368 -6.907 1.00 95.44 259 THR A C 1
ATOM 2038 O O . THR A 1 259 ? -4.941 14.525 -7.954 1.00 95.44 259 THR A O 1
ATOM 2041 N N . LEU A 1 260 ? -6.144 13.206 -6.593 1.00 95.31 260 LEU A N 1
ATOM 2042 C CA . LEU A 1 260 ? -6.048 12.020 -7.441 1.00 95.31 260 LEU A CA 1
ATOM 2043 C C . LEU A 1 260 ? -6.686 12.253 -8.811 1.00 95.31 260 LEU A C 1
ATOM 2045 O O . LEU A 1 260 ? -6.044 12.010 -9.827 1.00 95.31 260 LEU A O 1
ATOM 2049 N N . ARG A 1 261 ? -7.901 12.812 -8.869 1.00 91.75 261 ARG A N 1
ATOM 2050 C CA . ARG A 1 261 ? -8.579 13.134 -10.137 1.00 91.75 261 ARG A CA 1
ATOM 2051 C C . ARG A 1 261 ? -7.776 14.107 -11.001 1.00 91.75 261 ARG A C 1
ATOM 2053 O O . ARG A 1 261 ? -7.760 13.958 -12.219 1.00 91.75 261 ARG A O 1
ATOM 2060 N N . ARG A 1 262 ? -7.071 15.069 -10.397 1.00 91.94 262 ARG A N 1
ATOM 2061 C CA . ARG A 1 262 ? -6.226 16.024 -11.131 1.00 91.94 262 ARG A CA 1
ATOM 2062 C C . ARG A 1 262 ? -5.099 15.344 -11.915 1.00 91.94 262 ARG A C 1
ATOM 2064 O O . ARG A 1 262 ? -4.767 15.815 -12.998 1.00 91.94 262 ARG A O 1
ATOM 2071 N N . TYR A 1 263 ? -4.499 14.282 -11.377 1.00 93.69 263 TYR A N 1
ATOM 2072 C CA . TYR A 1 263 ? -3.307 13.652 -11.968 1.00 93.69 263 TYR A CA 1
ATOM 2073 C C . TYR A 1 263 ? -3.570 12.273 -12.592 1.00 93.69 263 TYR A C 1
ATOM 2075 O O . TYR A 1 263 ? -2.809 11.828 -13.454 1.00 93.69 263 TYR A O 1
ATOM 2083 N N . LEU A 1 264 ? -4.648 11.607 -12.182 1.00 93.06 264 LEU A N 1
ATOM 2084 C CA . LEU A 1 264 ? -5.007 10.236 -12.551 1.00 93.06 264 LEU A CA 1
ATOM 2085 C C . LEU A 1 264 ? -6.456 10.120 -13.053 1.00 93.06 264 LEU A C 1
ATOM 2087 O O . LEU A 1 264 ? -6.981 9.017 -13.120 1.00 93.06 264 LEU A O 1
ATOM 2091 N N . GLY A 1 265 ? -7.142 11.227 -13.354 1.00 87.81 265 GLY A N 1
ATOM 2092 C CA . GLY A 1 265 ? -8.584 11.219 -13.639 1.00 87.81 265 GLY A CA 1
ATOM 2093 C C . GLY A 1 265 ? -9.017 10.348 -14.824 1.00 87.81 265 GLY A C 1
ATOM 2094 O O . GLY A 1 265 ? -10.155 9.900 -14.855 1.00 87.81 265 GLY A O 1
ATOM 2095 N N . ASP A 1 266 ? -8.122 10.073 -15.771 1.00 86.62 266 ASP A N 1
ATOM 2096 C CA . ASP A 1 266 ? -8.327 9.137 -16.885 1.00 86.62 266 ASP A CA 1
ATOM 2097 C C . ASP A 1 266 ? -8.230 7.657 -16.480 1.00 86.62 266 ASP A C 1
ATOM 2099 O O . ASP A 1 266 ? -8.707 6.796 -17.212 1.00 86.62 266 ASP A O 1
ATOM 2103 N N . LEU A 1 267 ? -7.622 7.364 -15.329 1.00 86.88 267 LEU A N 1
ATOM 2104 C CA . LEU A 1 267 ? -7.474 6.017 -14.769 1.00 86.88 267 LEU A CA 1
ATOM 2105 C C . LEU A 1 267 ? -8.557 5.682 -13.735 1.00 86.88 267 LEU A C 1
ATOM 2107 O O . LEU A 1 267 ? -8.635 4.540 -13.284 1.00 86.88 267 LEU A O 1
ATOM 2111 N N . ALA A 1 268 ? -9.360 6.667 -13.329 1.00 81.81 268 ALA A N 1
ATOM 2112 C CA . ALA A 1 268 ? -10.429 6.464 -12.363 1.00 81.81 268 ALA A CA 1
ATOM 2113 C C . ALA A 1 268 ? -11.542 5.579 -12.962 1.00 81.81 268 ALA A C 1
ATOM 2115 O O . ALA A 1 268 ? -11.958 5.825 -14.098 1.00 81.81 268 ALA A O 1
ATOM 2116 N N . PRO A 1 269 ? -12.057 4.577 -12.225 1.00 77.88 269 PRO A N 1
ATOM 2117 C CA . PRO A 1 269 ? -13.236 3.827 -12.660 1.00 77.88 269 PRO A CA 1
ATOM 2118 C C . PRO A 1 269 ? -14.460 4.764 -12.797 1.00 77.88 269 PRO A C 1
ATOM 2120 O O . PRO A 1 269 ? -14.648 5.647 -11.961 1.00 77.88 269 PRO A O 1
ATOM 2123 N N . GLY A 1 270 ? -15.270 4.612 -13.858 1.00 62.38 270 GLY A N 1
ATOM 2124 C CA . GLY A 1 270 ? -16.551 5.341 -14.025 1.00 62.38 270 GLY A CA 1
ATOM 2125 C C . GLY A 1 270 ? -17.618 4.823 -13.045 1.00 62.38 270 GLY A C 1
ATOM 2126 O O . GLY A 1 270 ? -17.537 3.664 -12.657 1.00 62.38 270 GLY A O 1
ATOM 2127 N N . GLU A 1 271 ? -18.608 5.583 -12.557 1.00 42.88 271 GLU A N 1
ATOM 2128 C CA . GLU A 1 271 ? -19.294 6.789 -13.061 1.00 42.88 271 GLU A CA 1
ATOM 2129 C C . GLU A 1 271 ? -19.385 7.951 -12.030 1.00 42.88 271 GLU A C 1
ATOM 2131 O O . GLU A 1 271 ? -18.995 7.827 -10.874 1.00 42.88 271 GLU A O 1
ATOM 2136 N N . ALA A 1 272 ? -19.957 9.081 -12.472 1.00 35.53 272 ALA A N 1
ATOM 2137 C CA . ALA A 1 272 ? -20.306 10.308 -11.741 1.00 35.53 272 ALA A CA 1
ATOM 2138 C C . ALA A 1 272 ? -19.166 11.306 -11.454 1.00 35.53 272 ALA A C 1
ATOM 2140 O O . ALA A 1 272 ? -18.542 11.394 -10.391 1.00 35.53 272 ALA A O 1
ATOM 2141 N N . VAL A 1 273 ? -19.011 12.190 -12.439 1.00 41.31 273 VAL A N 1
ATOM 2142 C CA . VAL A 1 273 ? -18.637 13.593 -12.267 1.00 41.31 273 VAL A CA 1
ATOM 2143 C C . VAL A 1 273 ? -19.521 14.223 -11.179 1.00 41.31 273 VAL A C 1
ATOM 2145 O O . VAL A 1 273 ? -20.542 14.836 -11.459 1.00 41.31 273 VAL A O 1
ATOM 2148 N N . VAL A 1 274 ? -19.124 14.090 -9.916 1.00 33.69 274 VAL A N 1
ATOM 2149 C CA . VAL A 1 274 ? -19.490 15.058 -8.879 1.00 33.69 274 VAL A CA 1
ATOM 2150 C C . VAL A 1 274 ? -18.439 16.158 -8.941 1.00 33.69 274 VAL A C 1
ATOM 2152 O O . VAL A 1 274 ? -17.275 15.937 -8.596 1.00 33.69 274 VAL A O 1
ATOM 2155 N N . GLY A 1 275 ? -18.856 17.315 -9.454 1.00 36.94 275 GLY A N 1
ATOM 2156 C CA . GLY A 1 275 ? -18.034 18.510 -9.641 1.00 36.94 275 GLY A CA 1
ATOM 2157 C C . GLY A 1 275 ? -17.400 18.560 -11.028 1.00 36.94 275 GLY A C 1
ATOM 2158 O O . GLY A 1 275 ? -16.422 17.864 -11.289 1.00 36.94 275 GLY A O 1
ATOM 2159 N N . GLY A 1 276 ? -17.967 19.391 -11.908 1.00 33.56 276 GLY A N 1
ATOM 2160 C CA . GLY A 1 276 ? -17.610 19.548 -13.319 1.00 33.56 276 GLY A CA 1
ATOM 2161 C C . GLY A 1 276 ? -16.177 20.015 -13.573 1.00 33.56 276 GLY A C 1
ATOM 2162 O O . GLY A 1 276 ? -15.939 21.140 -14.002 1.00 33.56 276 GLY A O 1
ATOM 2163 N N . VAL A 1 277 ? -15.212 19.119 -13.387 1.00 40.09 277 VAL A N 1
ATOM 2164 C CA . VAL A 1 277 ? -13.864 19.260 -13.925 1.00 40.09 277 VAL A CA 1
ATOM 2165 C C . VAL A 1 277 ? -13.853 18.527 -15.260 1.00 40.09 277 VAL A C 1
ATOM 2167 O O . VAL A 1 277 ? -13.901 17.299 -15.314 1.00 40.09 277 VAL A O 1
ATOM 2170 N N . ARG A 1 278 ? -13.852 19.307 -16.349 1.00 38.47 278 ARG A N 1
ATOM 2171 C CA . ARG A 1 278 ? -13.671 18.839 -17.732 1.00 38.47 278 ARG A CA 1
ATOM 2172 C C . ARG A 1 278 ? -12.599 17.742 -17.795 1.00 38.47 278 ARG A C 1
ATOM 2174 O O . ARG A 1 278 ? -11.532 17.907 -17.205 1.00 38.47 278 ARG A O 1
ATOM 2181 N N . ARG A 1 279 ? -12.853 16.683 -18.582 1.00 44.75 279 ARG A N 1
ATOM 2182 C CA . ARG A 1 279 ? -11.830 15.765 -19.127 1.00 44.75 279 ARG A CA 1
ATOM 2183 C C . ARG A 1 279 ? -10.754 16.607 -19.832 1.00 44.75 279 ARG A C 1
ATOM 2185 O O . ARG A 1 279 ? -10.867 16.922 -21.013 1.00 44.75 279 ARG A O 1
ATOM 2192 N N . GLY A 1 280 ? -9.758 17.062 -19.082 1.00 40.38 280 GLY A N 1
ATOM 2193 C CA . GLY A 1 280 ? -8.677 17.901 -19.575 1.00 40.38 280 GLY A CA 1
ATOM 2194 C C . GLY A 1 280 ? -7.635 17.053 -20.291 1.00 40.38 280 GLY A C 1
ATOM 2195 O O . GLY A 1 280 ? -6.869 16.355 -19.639 1.00 40.38 280 GLY A O 1
ATOM 2196 N N . GLY A 1 281 ? -7.642 17.123 -21.625 1.00 46.34 281 GLY A N 1
ATOM 2197 C CA . GLY A 1 281 ? -6.538 16.838 -22.551 1.00 46.34 281 GLY A CA 1
ATOM 2198 C C . GLY A 1 281 ? -5.644 15.631 -22.247 1.00 46.34 281 GLY A C 1
ATOM 2199 O O . GLY A 1 281 ? -4.626 15.768 -21.570 1.00 46.34 281 GLY A O 1
ATOM 2200 N N . GLY A 1 282 ? -5.929 14.482 -22.872 1.00 57.47 282 GLY A N 1
ATOM 2201 C CA . GLY A 1 282 ? -5.092 13.272 -22.786 1.00 57.47 282 GLY A CA 1
ATOM 2202 C C . GLY A 1 282 ? -3.604 13.494 -23.113 1.00 57.47 282 GLY A C 1
ATOM 2203 O O . GLY A 1 282 ? -2.745 12.806 -22.565 1.00 57.47 282 GLY A O 1
ATOM 2204 N N . PHE A 1 283 ? -3.274 14.513 -23.914 1.00 60.06 283 PHE A N 1
ATOM 2205 C CA . PHE A 1 283 ? -1.890 14.893 -24.211 1.00 60.06 283 PHE A CA 1
ATOM 2206 C C . PHE A 1 283 ? -1.119 15.413 -22.980 1.00 60.06 283 PHE A C 1
ATOM 2208 O O . PHE A 1 283 ? 0.018 15.006 -22.743 1.00 60.06 283 PHE A O 1
ATOM 2215 N N . GLY A 1 284 ? -1.741 16.261 -22.150 1.00 79.00 284 GLY A N 1
ATOM 2216 C CA . GLY A 1 284 ? -1.088 16.837 -20.966 1.00 79.00 284 GLY A CA 1
ATOM 2217 C C . GLY A 1 284 ? -0.777 15.780 -19.906 1.00 79.00 284 GLY A C 1
ATOM 2218 O O . GLY A 1 284 ? 0.293 15.779 -19.301 1.00 79.00 284 GLY A O 1
ATOM 2219 N N . LEU A 1 285 ? -1.685 14.820 -19.742 1.00 83.94 285 LEU A N 1
ATOM 2220 C CA . LEU A 1 285 ? -1.502 13.688 -18.845 1.00 83.94 285 LEU A CA 1
ATOM 2221 C C . LEU A 1 285 ? -0.422 12.715 -19.354 1.00 83.94 285 LEU A C 1
ATOM 2223 O O . LEU A 1 285 ? 0.394 12.235 -18.566 1.00 83.94 285 LEU A O 1
ATOM 2227 N N . ALA A 1 286 ? -0.341 12.444 -20.658 1.00 83.88 286 ALA A N 1
ATOM 2228 C CA . ALA A 1 286 ? 0.734 11.619 -21.216 1.00 83.88 286 ALA A CA 1
ATOM 2229 C C . ALA A 1 286 ? 2.128 12.235 -20.980 1.00 83.88 286 ALA A C 1
ATOM 2231 O O . ALA A 1 286 ? 3.038 11.540 -20.516 1.00 83.88 286 ALA A O 1
ATOM 2232 N N . ALA A 1 287 ? 2.274 13.545 -21.209 1.00 86.75 287 ALA A N 1
ATOM 2233 C CA . ALA A 1 287 ? 3.509 14.278 -20.924 1.00 86.75 287 ALA A CA 1
ATOM 2234 C C . ALA A 1 287 ? 3.868 14.238 -19.428 1.00 86.75 287 ALA A C 1
ATOM 2236 O O . ALA A 1 287 ? 5.015 13.970 -19.069 1.00 86.75 287 ALA A O 1
ATOM 2237 N N . LEU A 1 288 ? 2.873 14.409 -18.550 1.00 88.94 288 LEU A N 1
ATOM 2238 C CA . LEU A 1 288 ? 3.049 14.320 -17.100 1.00 88.94 288 LEU A CA 1
ATOM 2239 C C . LEU A 1 288 ? 3.559 12.933 -16.668 1.00 88.94 288 LEU A C 1
ATOM 2241 O O . LEU A 1 288 ? 4.469 12.831 -15.846 1.00 88.94 288 LEU A O 1
ATOM 2245 N N . ALA A 1 289 ? 3.020 11.862 -17.259 1.00 88.69 289 ALA A N 1
ATOM 2246 C CA . ALA A 1 289 ? 3.478 10.498 -17.001 1.00 88.69 289 ALA A CA 1
ATOM 2247 C C . ALA A 1 289 ? 4.921 10.277 -17.472 1.00 88.69 289 ALA A C 1
ATOM 2249 O O . ALA A 1 289 ? 5.693 9.609 -16.788 1.00 88.69 289 ALA A O 1
ATOM 2250 N N . ALA A 1 290 ? 5.293 10.791 -18.650 1.00 90.19 290 ALA A N 1
ATOM 2251 C CA . ALA A 1 290 ? 6.661 10.685 -19.160 1.00 90.19 290 ALA A CA 1
ATOM 2252 C C . ALA A 1 290 ? 7.654 11.425 -18.250 1.00 90.19 290 ALA A C 1
ATOM 2254 O O . ALA A 1 290 ? 8.661 10.843 -17.850 1.00 90.19 290 ALA A O 1
ATOM 2255 N N . PHE A 1 291 ? 7.324 12.656 -17.843 1.00 93.06 291 PHE A N 1
ATOM 2256 C CA . PHE A 1 291 ? 8.127 13.421 -16.887 1.00 93.06 291 PHE A CA 1
ATOM 2257 C C . PHE A 1 291 ? 8.309 12.662 -15.568 1.00 93.06 291 PHE A C 1
ATOM 2259 O O . PHE A 1 291 ? 9.435 12.493 -15.108 1.00 93.06 291 PHE A O 1
ATOM 2266 N N . GLY A 1 292 ? 7.221 12.144 -14.988 1.00 92.19 292 GLY A N 1
ATOM 2267 C CA . GLY A 1 292 ? 7.277 11.364 -13.751 1.00 92.19 292 GLY A CA 1
ATOM 2268 C C . GLY A 1 292 ? 8.185 10.140 -13.847 1.00 92.19 292 GLY A C 1
ATOM 2269 O O . GLY A 1 292 ? 8.971 9.880 -12.941 1.00 92.19 292 GLY A O 1
ATOM 2270 N N . ARG A 1 293 ? 8.131 9.409 -14.966 1.00 93.50 293 ARG A N 1
ATOM 2271 C CA . ARG A 1 293 ? 8.977 8.228 -15.209 1.00 93.50 293 ARG A CA 1
ATOM 2272 C C . ARG A 1 293 ? 10.453 8.583 -15.380 1.00 93.50 293 ARG A C 1
ATOM 2274 O O . ARG A 1 293 ? 11.307 7.884 -14.837 1.00 93.50 293 ARG A O 1
ATOM 2281 N N . ILE A 1 294 ? 10.758 9.674 -16.084 1.00 93.25 294 ILE A N 1
ATOM 2282 C CA . ILE A 1 294 ? 12.127 10.199 -16.193 1.00 93.25 294 ILE A CA 1
ATOM 2283 C C . ILE A 1 294 ? 12.640 10.609 -14.810 1.00 93.25 294 ILE A C 1
ATOM 2285 O O . ILE A 1 294 ? 13.761 10.258 -14.451 1.00 93.25 294 ILE A O 1
ATOM 2289 N N . TRP A 1 295 ? 11.805 11.282 -14.013 1.00 93.81 295 TRP A N 1
ATOM 2290 C CA . TRP A 1 295 ? 12.143 11.660 -12.644 1.00 93.81 295 TRP A CA 1
ATOM 2291 C C . TRP A 1 295 ? 12.467 10.442 -11.775 1.00 93.81 295 TRP A C 1
ATOM 2293 O O . TRP A 1 295 ? 13.511 10.427 -11.132 1.00 93.81 295 TRP A O 1
ATOM 2303 N N . ILE A 1 296 ? 11.610 9.411 -11.785 1.00 91.69 296 ILE A N 1
ATOM 2304 C CA . ILE A 1 296 ? 11.824 8.146 -11.058 1.00 91.69 296 ILE A CA 1
ATOM 2305 C C . ILE A 1 296 ? 13.206 7.567 -11.378 1.00 91.69 296 ILE A C 1
ATOM 2307 O O . ILE A 1 296 ? 13.974 7.249 -10.473 1.00 91.69 296 ILE A O 1
ATOM 2311 N N . VAL A 1 297 ? 13.534 7.457 -12.669 1.00 91.25 297 VAL A N 1
ATOM 2312 C CA . VAL A 1 297 ? 14.819 6.911 -13.124 1.00 91.25 297 VAL A CA 1
ATOM 2313 C C . VAL A 1 297 ? 15.984 7.795 -12.689 1.00 91.25 297 VAL A C 1
ATOM 2315 O O . VAL A 1 297 ? 16.975 7.280 -12.179 1.00 91.25 297 VAL A O 1
ATOM 2318 N N . ALA A 1 298 ? 15.883 9.112 -12.868 1.00 91.69 298 ALA A N 1
ATOM 2319 C CA . ALA A 1 298 ? 16.941 10.040 -12.484 1.00 91.69 298 ALA A CA 1
ATOM 2320 C C . ALA A 1 298 ? 17.207 9.995 -10.971 1.00 91.69 298 ALA A C 1
ATOM 2322 O O . ALA A 1 298 ? 18.360 9.912 -10.552 1.00 91.69 298 ALA A O 1
ATOM 2323 N N . ALA A 1 299 ? 16.150 9.986 -10.155 1.00 89.38 299 ALA A N 1
ATOM 2324 C CA . ALA A 1 299 ? 16.255 9.883 -8.704 1.00 89.38 299 ALA A CA 1
ATOM 2325 C C . ALA A 1 299 ? 16.897 8.556 -8.267 1.00 89.38 299 ALA A C 1
ATOM 2327 O O . ALA A 1 299 ? 17.781 8.563 -7.412 1.00 89.38 299 ALA A O 1
ATOM 2328 N N . ASP A 1 300 ? 16.512 7.431 -8.881 1.00 88.19 300 ASP A N 1
ATOM 2329 C CA . ASP A 1 300 ? 17.101 6.115 -8.603 1.00 88.19 300 ASP A CA 1
ATOM 2330 C C . ASP A 1 300 ? 18.589 6.043 -8.983 1.00 88.19 300 ASP A C 1
ATOM 2332 O O . ASP A 1 300 ? 19.397 5.535 -8.201 1.00 88.19 300 ASP A O 1
ATOM 2336 N N . LEU A 1 301 ? 18.968 6.595 -10.141 1.00 89.00 301 LEU A N 1
ATOM 2337 C CA . LEU A 1 301 ? 20.363 6.661 -10.583 1.00 89.00 301 LEU A CA 1
ATOM 2338 C C . LEU A 1 301 ? 21.212 7.537 -9.658 1.00 89.00 301 LEU A C 1
ATOM 2340 O O . LEU A 1 301 ? 22.316 7.137 -9.301 1.00 89.00 301 LEU A O 1
ATOM 2344 N N . LEU A 1 302 ? 20.696 8.696 -9.237 1.00 88.38 302 LEU A N 1
ATOM 2345 C CA . LEU A 1 302 ? 21.387 9.593 -8.307 1.00 88.38 302 LEU A CA 1
ATOM 2346 C C . LEU A 1 302 ? 21.548 8.962 -6.920 1.00 88.38 302 LEU A C 1
ATOM 2348 O O . LEU A 1 302 ? 22.630 9.023 -6.343 1.00 88.38 302 LEU A O 1
ATOM 2352 N N . ALA A 1 303 ? 20.503 8.310 -6.402 1.00 85.31 303 ALA A N 1
ATOM 2353 C CA . ALA A 1 303 ? 20.550 7.626 -5.109 1.00 85.31 303 ALA A CA 1
ATOM 2354 C C . ALA A 1 303 ? 21.566 6.470 -5.079 1.00 85.31 303 ALA A C 1
ATOM 2356 O O . ALA A 1 303 ? 22.050 6.099 -4.011 1.00 85.31 303 ALA A O 1
ATOM 2357 N N . HIS A 1 304 ? 21.903 5.913 -6.245 1.00 87.25 304 HIS A N 1
ATOM 2358 C CA . HIS A 1 304 ? 22.838 4.802 -6.394 1.00 87.25 304 HIS A CA 1
ATOM 2359 C C . HIS A 1 304 ? 24.066 5.159 -7.242 1.00 87.25 304 HIS A C 1
ATOM 2361 O O . HIS A 1 304 ? 24.709 4.249 -7.775 1.00 87.25 304 HIS A O 1
ATOM 2367 N N . ALA A 1 305 ? 24.412 6.447 -7.357 1.00 87.94 305 ALA A N 1
ATOM 2368 C CA . ALA A 1 305 ? 25.464 6.931 -8.251 1.00 87.94 305 ALA A CA 1
ATOM 2369 C C . ALA A 1 305 ? 26.802 6.210 -8.022 1.00 87.94 305 ALA A C 1
ATOM 2371 O O . ALA A 1 305 ? 27.405 5.729 -8.978 1.00 87.94 305 ALA A O 1
ATOM 2372 N N . ASP A 1 306 ? 27.206 6.008 -6.767 1.00 88.88 306 ASP A N 1
ATOM 2373 C CA . ASP A 1 306 ? 28.447 5.297 -6.428 1.00 88.88 306 ASP A CA 1
ATOM 2374 C C . ASP A 1 306 ? 28.451 3.855 -6.949 1.00 88.88 306 ASP A C 1
ATOM 2376 O O . ASP A 1 306 ? 29.436 3.381 -7.519 1.00 88.88 306 ASP A O 1
ATOM 2380 N N . ARG A 1 307 ? 27.318 3.150 -6.813 1.00 87.19 307 ARG A N 1
ATOM 2381 C CA . ARG A 1 307 ? 27.168 1.780 -7.327 1.00 87.19 307 ARG A CA 1
ATOM 2382 C C . ARG A 1 307 ? 27.194 1.765 -8.850 1.00 87.19 307 ARG A C 1
ATOM 2384 O O . ARG A 1 307 ? 27.795 0.861 -9.425 1.00 87.19 307 ARG A O 1
ATOM 2391 N N . VAL A 1 308 ? 26.555 2.736 -9.503 1.00 87.56 308 VAL A N 1
ATOM 2392 C CA . VAL A 1 308 ? 26.562 2.866 -10.967 1.00 87.56 308 VAL A CA 1
ATOM 2393 C C . VAL A 1 308 ? 27.986 3.113 -11.467 1.00 87.56 308 VAL A C 1
ATOM 2395 O O . VAL A 1 308 ? 28.459 2.362 -12.320 1.00 87.56 308 VAL A O 1
ATOM 2398 N N . THR A 1 309 ? 28.704 4.071 -10.879 1.00 90.12 309 THR A N 1
ATOM 2399 C CA . THR A 1 309 ? 30.103 4.391 -11.203 1.00 90.12 309 THR A CA 1
ATOM 2400 C C . THR A 1 309 ? 31.018 3.187 -11.000 1.00 90.12 309 THR A C 1
ATOM 2402 O O . THR A 1 309 ? 31.798 2.844 -11.889 1.00 90.12 309 THR A O 1
ATOM 2405 N N . LEU A 1 310 ? 30.871 2.468 -9.881 1.00 90.75 310 LEU A N 1
ATOM 2406 C CA . LEU A 1 310 ? 31.637 1.251 -9.611 1.00 90.75 310 LEU A CA 1
ATOM 2407 C C . LEU A 1 310 ? 31.400 0.175 -10.680 1.00 90.75 310 LEU A C 1
ATOM 2409 O O . LEU A 1 310 ? 32.347 -0.460 -11.147 1.00 90.75 310 LEU A O 1
ATOM 2413 N N . ARG A 1 311 ? 30.143 -0.044 -11.089 1.00 89.31 311 ARG A N 1
ATOM 2414 C CA . ARG A 1 311 ? 29.818 -1.028 -12.133 1.00 89.31 311 ARG A CA 1
ATOM 2415 C C . ARG A 1 311 ? 30.331 -0.600 -13.505 1.00 89.31 311 ARG A C 1
ATOM 2417 O O . ARG A 1 311 ? 30.826 -1.457 -14.229 1.00 89.31 311 ARG A O 1
ATOM 2424 N N . LEU A 1 312 ? 30.275 0.687 -13.845 1.00 90.94 312 LEU A N 1
ATOM 2425 C CA . LEU A 1 312 ? 30.871 1.210 -15.078 1.00 90.94 312 LEU A CA 1
ATOM 2426 C C . LEU A 1 312 ? 32.388 0.986 -15.101 1.00 90.94 312 LEU A C 1
ATOM 2428 O O . LEU A 1 312 ? 32.913 0.484 -16.091 1.00 90.94 312 LEU A O 1
ATOM 2432 N N . ALA A 1 313 ? 33.081 1.247 -13.990 1.00 91.88 313 ALA A N 1
ATOM 2433 C CA . ALA A 1 313 ? 34.513 0.982 -13.876 1.00 91.88 313 ALA A CA 1
ATOM 2434 C C . ALA A 1 313 ? 34.852 -0.512 -14.051 1.00 91.88 313 ALA A C 1
ATOM 2436 O O . ALA A 1 313 ? 35.834 -0.843 -14.710 1.00 91.88 313 ALA A O 1
ATOM 2437 N N . GLN A 1 314 ? 34.032 -1.427 -13.514 1.00 91.12 314 GLN A N 1
ATOM 2438 C CA . GLN A 1 314 ? 34.193 -2.874 -13.733 1.00 91.12 314 GLN A CA 1
ATOM 2439 C C . GLN A 1 314 ? 34.037 -3.260 -15.210 1.00 91.12 314 GLN A C 1
ATOM 2441 O O . GLN A 1 314 ? 34.820 -4.060 -15.718 1.00 91.12 314 GLN A O 1
ATOM 2446 N N . VAL A 1 315 ? 33.068 -2.663 -15.912 1.00 91.56 315 VAL A N 1
ATOM 2447 C CA . VAL A 1 315 ? 32.868 -2.880 -17.354 1.00 91.56 315 VAL A CA 1
ATOM 2448 C C . VAL A 1 315 ? 34.069 -2.387 -18.159 1.00 91.56 315 VAL A C 1
ATOM 2450 O O . VAL A 1 315 ? 34.548 -3.115 -19.024 1.00 91.56 315 VAL A O 1
ATOM 2453 N N . LEU A 1 316 ? 34.601 -1.202 -17.841 1.00 93.12 316 LEU A N 1
ATOM 2454 C CA . LEU A 1 316 ? 35.798 -0.657 -18.497 1.00 93.12 316 LEU A CA 1
ATOM 2455 C C . LEU A 1 316 ? 37.044 -1.533 -18.284 1.00 93.12 316 LEU A C 1
ATOM 2457 O O . LEU A 1 316 ? 37.924 -1.558 -19.136 1.00 93.12 316 LEU A O 1
ATOM 2461 N N . ARG A 1 317 ? 37.100 -2.295 -17.183 1.00 93.94 317 ARG A N 1
ATOM 2462 C CA . ARG A 1 317 ? 38.149 -3.294 -16.905 1.00 93.94 317 ARG A CA 1
ATOM 2463 C C . ARG A 1 317 ? 37.889 -4.667 -17.545 1.00 93.94 317 ARG A C 1
ATOM 2465 O O . ARG A 1 317 ? 38.642 -5.600 -17.290 1.00 93.94 317 ARG A O 1
ATOM 2472 N N . GLY A 1 318 ? 36.833 -4.814 -18.348 1.00 92.19 318 GLY A N 1
ATOM 2473 C CA . GLY A 1 318 ? 36.530 -6.041 -19.089 1.00 92.19 318 GLY A CA 1
ATOM 2474 C C . GLY A 1 318 ? 35.642 -7.064 -18.367 1.00 92.19 318 GLY A C 1
ATOM 2475 O O . GLY A 1 318 ? 35.488 -8.180 -18.867 1.00 92.19 318 GLY A O 1
ATOM 2476 N N . ASP A 1 319 ? 35.018 -6.728 -17.228 1.00 93.12 319 ASP A N 1
ATOM 2477 C CA . ASP A 1 319 ? 34.090 -7.640 -16.538 1.00 93.12 319 ASP A CA 1
ATOM 2478 C C . ASP A 1 319 ? 32.783 -7.818 -17.342 1.00 93.12 319 ASP A C 1
ATOM 2480 O O . ASP A 1 319 ? 31.854 -6.999 -17.300 1.00 93.12 319 ASP A O 1
ATOM 2484 N N . ARG A 1 320 ? 32.683 -8.949 -18.051 1.00 90.19 320 ARG A N 1
ATOM 2485 C CA . ARG A 1 320 ? 31.502 -9.332 -18.843 1.00 90.19 320 ARG A CA 1
ATOM 2486 C C . ARG A 1 320 ? 30.246 -9.537 -17.989 1.00 90.19 320 ARG A C 1
ATOM 2488 O O . ARG A 1 320 ? 29.140 -9.247 -18.450 1.00 90.19 320 ARG A O 1
ATOM 2495 N N . ALA A 1 321 ? 30.380 -9.997 -16.745 1.00 88.88 321 ALA A N 1
ATOM 2496 C CA . ALA A 1 321 ? 29.242 -10.176 -15.848 1.00 88.88 321 ALA A CA 1
ATOM 2497 C C . ALA A 1 321 ? 28.700 -8.822 -15.364 1.00 88.88 321 ALA A C 1
ATOM 2499 O O . ALA A 1 321 ? 27.480 -8.642 -15.259 1.00 88.88 321 ALA A O 1
ATOM 2500 N N . ALA A 1 322 ? 29.580 -7.847 -15.112 1.00 86.88 322 ALA A N 1
ATOM 2501 C CA . ALA A 1 322 ? 29.177 -6.466 -14.849 1.00 86.88 322 ALA A CA 1
ATOM 2502 C C . ALA A 1 322 ? 28.453 -5.853 -16.053 1.00 86.88 322 ALA A C 1
ATOM 2504 O O . ALA A 1 322 ? 27.389 -5.258 -15.866 1.00 86.88 322 ALA A O 1
ATOM 2505 N N . ALA A 1 323 ? 28.950 -6.083 -17.273 1.00 87.88 323 ALA A N 1
ATOM 2506 C CA . ALA A 1 323 ? 28.305 -5.607 -18.497 1.00 87.88 323 ALA A CA 1
ATOM 2507 C C . ALA A 1 323 ? 26.893 -6.196 -18.659 1.00 87.88 323 ALA A C 1
ATOM 2509 O O . ALA A 1 323 ? 25.933 -5.462 -18.898 1.00 87.88 323 ALA A O 1
ATOM 2510 N N . GLY A 1 324 ? 26.727 -7.501 -18.417 1.00 88.00 324 GLY A N 1
ATOM 2511 C CA . GLY A 1 324 ? 25.419 -8.160 -18.453 1.00 88.00 324 GLY A CA 1
ATOM 2512 C C . GLY A 1 324 ? 24.429 -7.639 -17.400 1.00 88.00 324 GLY A C 1
ATOM 2513 O O . GLY A 1 324 ? 23.231 -7.524 -17.672 1.00 88.00 324 GLY A O 1
ATOM 2514 N N . ARG A 1 325 ? 24.893 -7.289 -16.190 1.00 86.25 325 ARG A N 1
ATOM 2515 C CA . ARG A 1 325 ? 24.049 -6.643 -15.162 1.00 86.25 325 ARG A CA 1
ATOM 2516 C C . ARG A 1 325 ? 23.646 -5.225 -15.569 1.00 86.25 325 ARG A C 1
ATOM 2518 O O . ARG A 1 325 ? 22.476 -4.871 -15.430 1.00 86.25 325 ARG A O 1
ATOM 2525 N N . LEU A 1 326 ? 24.585 -4.440 -16.100 1.00 87.62 326 LEU A N 1
ATOM 2526 C CA . LEU A 1 326 ? 24.325 -3.077 -16.564 1.00 87.62 326 LEU A CA 1
ATOM 2527 C C . LEU A 1 326 ? 23.318 -3.068 -17.720 1.00 87.62 326 LEU A C 1
ATOM 2529 O O . LEU A 1 326 ? 22.366 -2.293 -17.693 1.00 87.62 326 LEU A O 1
ATOM 2533 N N . TRP A 1 327 ? 23.463 -3.985 -18.680 1.00 88.06 327 TRP A N 1
ATOM 2534 C CA . TRP A 1 327 ? 22.528 -4.131 -19.796 1.00 88.06 327 TRP A CA 1
ATOM 2535 C C . TRP A 1 327 ? 21.111 -4.486 -19.335 1.00 88.06 327 TRP A C 1
ATOM 2537 O O . TRP A 1 327 ? 20.134 -3.895 -19.799 1.00 88.06 327 TRP A O 1
ATOM 2547 N N . ARG A 1 328 ? 20.981 -5.407 -18.368 1.00 85.81 328 ARG A N 1
ATOM 2548 C CA . ARG A 1 328 ? 19.685 -5.719 -17.745 1.00 85.81 328 ARG A CA 1
ATOM 2549 C C . ARG A 1 328 ? 19.074 -4.488 -17.081 1.00 85.81 328 ARG A C 1
ATOM 2551 O O . ARG A 1 328 ? 17.904 -4.198 -17.319 1.00 85.81 328 ARG A O 1
ATOM 2558 N N . ARG A 1 329 ? 19.866 -3.723 -16.320 1.00 85.81 329 ARG A N 1
ATOM 2559 C CA . ARG A 1 329 ? 19.390 -2.490 -15.677 1.00 85.81 329 ARG A CA 1
ATOM 2560 C C . ARG A 1 329 ? 18.969 -1.437 -16.699 1.00 85.81 329 ARG A C 1
ATOM 2562 O O . ARG A 1 329 ? 17.911 -0.842 -16.528 1.00 85.81 329 ARG A O 1
ATOM 2569 N N . LEU A 1 330 ? 19.733 -1.255 -17.776 1.00 87.75 330 LEU A N 1
ATOM 2570 C CA . LEU A 1 330 ? 19.394 -0.338 -18.863 1.00 87.75 330 LEU A CA 1
ATOM 2571 C C . LEU A 1 330 ? 18.075 -0.734 -19.536 1.00 87.75 330 LEU A C 1
ATOM 2573 O O . LEU A 1 330 ? 17.221 0.118 -19.769 1.00 87.75 330 LEU A O 1
ATOM 2577 N N . ARG A 1 331 ? 17.860 -2.032 -19.786 1.00 87.06 331 ARG A N 1
ATOM 2578 C CA . ARG A 1 331 ? 16.588 -2.536 -20.318 1.00 87.06 331 ARG A CA 1
ATOM 2579 C C . ARG A 1 331 ? 15.423 -2.213 -19.380 1.00 87.06 331 ARG A C 1
ATOM 2581 O O . ARG A 1 331 ? 14.380 -1.775 -19.860 1.00 87.06 331 ARG A O 1
ATOM 2588 N N . THR A 1 332 ? 15.595 -2.386 -18.069 1.00 84.81 332 THR A N 1
ATOM 2589 C CA . THR A 1 332 ? 14.586 -1.993 -17.073 1.00 84.81 332 THR A CA 1
ATOM 2590 C C . THR A 1 332 ? 14.330 -0.489 -17.104 1.00 84.81 332 THR A C 1
ATOM 2592 O O . THR A 1 332 ? 13.177 -0.089 -17.183 1.00 84.81 332 THR A O 1
ATOM 2595 N N . VAL A 1 333 ? 15.373 0.344 -17.145 1.00 87.25 333 VAL A N 1
ATOM 2596 C CA . VAL A 1 333 ? 15.250 1.809 -17.258 1.00 87.25 333 VAL A CA 1
ATOM 2597 C C . VAL A 1 333 ? 14.450 2.211 -18.500 1.00 87.25 333 VAL A C 1
ATOM 2599 O O . VAL A 1 333 ? 13.505 2.992 -18.400 1.00 87.25 333 VAL A O 1
ATOM 2602 N N . VAL A 1 334 ? 14.768 1.637 -19.664 1.00 87.38 334 VAL A N 1
ATOM 2603 C CA . VAL A 1 334 ? 14.045 1.908 -20.916 1.00 87.38 334 VAL A CA 1
ATOM 2604 C C . VAL A 1 334 ? 12.579 1.488 -20.807 1.00 87.38 334 VAL A C 1
ATOM 2606 O O . VAL A 1 334 ? 11.700 2.236 -21.236 1.00 87.38 334 VAL A O 1
ATOM 2609 N N . LYS A 1 335 ? 12.293 0.322 -20.211 1.00 86.19 335 LYS A N 1
ATOM 2610 C CA . LYS A 1 335 ? 10.913 -0.123 -19.959 1.00 86.19 335 LYS A CA 1
ATOM 2611 C C . LYS A 1 335 ? 10.172 0.840 -19.034 1.00 86.19 335 LYS A C 1
ATOM 2613 O O . LYS A 1 335 ? 9.069 1.251 -19.387 1.00 86.19 335 LYS A O 1
ATOM 2618 N N . THR A 1 336 ? 10.792 1.261 -17.931 1.00 85.00 336 THR A N 1
ATOM 2619 C CA . THR A 1 336 ? 10.218 2.228 -16.986 1.00 85.00 336 THR A CA 1
ATOM 2620 C C . THR A 1 336 ? 9.870 3.534 -17.685 1.00 85.00 336 THR A C 1
ATOM 2622 O O . THR A 1 336 ? 8.738 3.982 -17.559 1.00 85.00 336 THR A O 1
ATOM 2625 N N . ILE A 1 337 ? 10.782 4.111 -18.478 1.00 87.00 337 ILE A N 1
ATOM 2626 C CA . ILE A 1 337 ? 10.535 5.361 -19.223 1.00 87.00 337 ILE A CA 1
ATOM 2627 C C . ILE A 1 337 ? 9.384 5.189 -20.222 1.00 87.00 337 ILE A C 1
ATOM 2629 O O . ILE A 1 337 ? 8.517 6.056 -20.323 1.00 87.00 337 ILE A O 1
ATOM 2633 N N . ARG A 1 338 ? 9.327 4.047 -20.920 1.00 85.81 338 ARG A N 1
ATOM 2634 C CA . ARG A 1 338 ? 8.244 3.726 -21.864 1.00 85.81 338 ARG A CA 1
ATOM 2635 C C . ARG A 1 338 ? 6.922 3.368 -21.181 1.00 85.81 338 ARG A C 1
ATOM 2637 O O . ARG A 1 338 ? 5.886 3.429 -21.833 1.00 85.81 338 ARG A O 1
ATOM 2644 N N . GLY A 1 339 ? 6.925 3.064 -19.878 1.00 79.69 339 GLY A N 1
ATOM 2645 C CA . GLY A 1 339 ? 5.757 2.538 -19.151 1.00 79.69 339 GLY A CA 1
ATOM 2646 C C . GLY A 1 339 ? 5.350 1.147 -19.625 1.00 79.69 339 GLY A C 1
ATOM 2647 O O . GLY A 1 339 ? 4.175 0.801 -19.598 1.00 79.69 339 GLY A O 1
ATOM 2648 N N . ALA A 1 340 ? 6.315 0.380 -20.129 1.00 80.06 340 ALA A N 1
ATOM 2649 C CA . ALA A 1 340 ? 6.101 -1.005 -20.512 1.00 80.06 340 ALA A CA 1
ATOM 2650 C C . ALA A 1 340 ? 6.182 -1.902 -19.272 1.00 80.06 340 ALA A C 1
ATOM 2652 O O . ALA A 1 340 ? 6.992 -1.644 -18.382 1.00 80.06 340 ALA A O 1
ATOM 2653 N N . GLU A 1 341 ? 5.408 -2.990 -19.253 1.00 70.12 341 GLU A N 1
ATOM 2654 C CA . GLU A 1 341 ? 5.422 -3.950 -18.146 1.00 70.12 341 GLU A CA 1
ATOM 2655 C C . GLU A 1 341 ? 6.840 -4.437 -17.812 1.00 70.12 341 GLU A C 1
ATOM 2657 O O . GLU A 1 341 ? 7.594 -4.958 -18.652 1.00 70.12 341 GLU A O 1
ATOM 2662 N N . ILE A 1 342 ? 7.190 -4.305 -16.534 1.00 67.00 342 ILE A N 1
ATOM 2663 C CA . ILE A 1 342 ? 8.451 -4.782 -15.977 1.00 67.00 342 ILE A CA 1
ATOM 2664 C C . ILE A 1 342 ? 8.228 -6.220 -15.494 1.00 67.00 342 ILE A C 1
ATOM 2666 O O . ILE A 1 342 ? 8.109 -6.486 -14.305 1.00 67.00 342 ILE A O 1
ATOM 2670 N N . LYS A 1 343 ? 8.132 -7.168 -16.433 1.00 52.75 343 LYS A N 1
ATOM 2671 C CA . LYS A 1 343 ? 8.097 -8.602 -16.100 1.00 52.75 343 LYS A CA 1
ATOM 2672 C C . LYS A 1 343 ? 9.479 -9.070 -15.632 1.00 52.75 343 LYS A C 1
ATOM 2674 O O . LYS A 1 343 ? 10.435 -8.903 -16.392 1.00 52.75 343 LYS A O 1
ATOM 2679 N N . GLY A 1 344 ? 9.544 -9.663 -14.435 1.00 49.91 344 GLY A N 1
ATOM 2680 C CA . GLY A 1 344 ? 10.677 -10.448 -13.923 1.00 49.91 344 GLY A CA 1
ATOM 2681 C C . GLY A 1 344 ? 12.020 -9.714 -13.917 1.00 49.91 344 GLY A C 1
ATOM 2682 O O . GLY A 1 344 ? 12.874 -10.001 -14.757 1.00 49.91 344 GLY A O 1
ATOM 2683 N N . ALA A 1 345 ? 12.193 -8.763 -12.993 1.00 33.19 345 ALA A N 1
ATOM 2684 C CA . ALA A 1 345 ? 13.500 -8.165 -12.710 1.00 33.19 345 ALA A CA 1
ATOM 2685 C C . ALA A 1 345 ? 14.370 -9.096 -11.859 1.00 33.19 345 ALA A C 1
ATOM 2687 O O . ALA A 1 345 ? 13.824 -9.651 -10.880 1.00 33.19 345 ALA A O 1
#